Protein AF-A0A843GDV4-F1 (afdb_monomer_lite)

Radius of gyration: 35.21 Å; chains: 1; bounding box: 61×37×111 Å

Secondary structure (DSSP, 8-state):
-----GGGS-HHHHHHHHHHHHHHHHHHHHHHHHHHHHHT-HHHHHHHHHHHHHHHHHHHHHHHHHHHHHHHHHHHHHHHHHHHHHHHHHHHHHHHHT--SHHHHHHHHHHHHHHHHHHHHHHHHHHHHS-GGG--HHHHHHHHHHHHHHHHHHHHHHHHHHHTT-GGG-GGGGGGGS-HHHHHHHHHHHHHHHHHHHHHHHHHHTT-

Structure (mmCIF, N/CA/C/O backbone):
data_AF-A0A843GDV4-F1
#
_entry.id   AF-A0A843GDV4-F1
#
loop_
_atom_site.group_PDB
_atom_site.id
_atom_site.type_symbol
_atom_site.label_atom_id
_atom_site.label_alt_id
_atom_site.label_comp_id
_atom_site.label_asym_id
_atom_site.label_entity_id
_atom_site.label_seq_id
_atom_site.pdbx_PDB_ins_code
_atom_site.Cartn_x
_atom_site.Cartn_y
_atom_site.Cartn_z
_atom_site.occupancy
_atom_site.B_iso_or_equiv
_atom_site.auth_seq_id
_atom_site.auth_comp_id
_atom_site.auth_asym_id
_atom_site.auth_atom_id
_atom_site.pdbx_PDB_model_num
ATOM 1 N N . MET A 1 1 ? 24.353 -2.564 -77.364 1.00 40.34 1 MET A N 1
ATOM 2 C CA . MET A 1 1 ? 24.701 -3.834 -76.693 1.00 40.34 1 MET A CA 1
ATOM 3 C C . MET A 1 1 ? 25.245 -4.764 -77.761 1.00 40.34 1 MET A C 1
ATOM 5 O O . MET A 1 1 ? 24.461 -5.388 -78.466 1.00 40.34 1 MET A O 1
ATOM 9 N N . GLU A 1 2 ? 26.562 -4.776 -77.955 1.00 47.84 2 GLU A N 1
ATOM 10 C CA . GLU A 1 2 ? 27.195 -5.785 -78.809 1.00 47.84 2 GLU A CA 1
ATOM 11 C C . GLU A 1 2 ? 27.045 -7.144 -78.124 1.00 47.84 2 GLU A C 1
ATOM 13 O O . GLU A 1 2 ? 27.482 -7.335 -76.987 1.00 47.84 2 GLU A O 1
ATOM 18 N N . LYS A 1 3 ? 26.349 -8.072 -78.784 1.00 52.78 3 LYS A N 1
ATOM 19 C CA . LYS A 1 3 ? 26.322 -9.470 -78.361 1.00 52.78 3 LYS A CA 1
ATOM 20 C C . LYS A 1 3 ? 27.680 -10.056 -78.721 1.00 52.78 3 LYS A C 1
ATOM 22 O O . LYS A 1 3 ? 28.001 -10.155 -79.900 1.00 52.78 3 LYS A O 1
ATOM 27 N N . PHE A 1 4 ? 28.466 -10.407 -77.710 1.00 53.97 4 PHE A N 1
ATOM 28 C CA . PHE A 1 4 ? 29.709 -11.146 -77.903 1.00 53.97 4 PHE A CA 1
ATOM 29 C C . PHE A 1 4 ? 29.389 -12.476 -78.598 1.00 53.97 4 PHE A C 1
ATOM 31 O O . PHE A 1 4 ? 28.657 -13.303 -78.051 1.00 53.97 4 PHE A O 1
ATOM 38 N N . ASP A 1 5 ? 29.888 -12.649 -79.820 1.00 59.47 5 ASP A N 1
ATOM 39 C CA . ASP A 1 5 ? 29.685 -13.857 -80.612 1.00 59.47 5 ASP A CA 1
ATOM 40 C C . ASP A 1 5 ? 30.799 -14.869 -80.318 1.00 59.47 5 ASP A C 1
ATOM 42 O O . ASP A 1 5 ? 31.919 -14.796 -80.831 1.00 59.47 5 ASP A O 1
ATOM 46 N N . PHE A 1 6 ? 30.478 -15.817 -79.440 1.00 58.72 6 PHE A N 1
ATOM 47 C CA . PHE A 1 6 ? 31.393 -16.851 -78.957 1.00 58.72 6 PHE A CA 1
ATOM 48 C C . PHE A 1 6 ? 31.696 -17.951 -79.991 1.00 58.72 6 PHE A C 1
ATOM 50 O O . PHE A 1 6 ? 32.523 -18.823 -79.720 1.00 58.72 6 PHE A O 1
ATOM 57 N N . SER A 1 7 ? 31.057 -17.924 -81.168 1.00 60.50 7 SER A N 1
ATOM 58 C CA . SER A 1 7 ? 31.255 -18.927 -82.226 1.00 60.50 7 SER A CA 1
ATOM 59 C C . SER A 1 7 ? 32.595 -18.804 -82.967 1.00 60.50 7 SER A C 1
ATOM 61 O O . SER A 1 7 ? 33.008 -19.738 -83.651 1.00 60.50 7 SER A O 1
ATOM 63 N N . SER A 1 8 ? 33.306 -17.686 -82.792 1.00 61.94 8 SER A N 1
ATOM 64 C CA . SER A 1 8 ? 34.583 -17.388 -83.457 1.00 61.94 8 SER A CA 1
ATOM 65 C C . SER A 1 8 ? 35.833 -17.750 -82.641 1.00 61.94 8 SER A C 1
ATOM 67 O O . SER A 1 8 ? 36.956 -17.575 -83.117 1.00 61.94 8 SER A O 1
ATOM 69 N N . ILE A 1 9 ? 35.670 -18.256 -81.413 1.00 60.72 9 ILE A N 1
ATOM 70 C CA . ILE A 1 9 ? 36.799 -18.567 -80.531 1.00 60.72 9 ILE A CA 1
ATOM 71 C C . ILE A 1 9 ? 37.381 -19.934 -80.930 1.00 60.72 9 ILE A C 1
ATOM 73 O O . ILE A 1 9 ? 36.691 -20.948 -80.783 1.00 60.72 9 ILE A O 1
ATOM 77 N N . PRO A 1 10 ? 38.641 -20.005 -81.406 1.00 66.50 10 PRO A N 1
ATOM 78 C CA . PRO A 1 10 ? 39.264 -21.274 -81.765 1.00 66.50 10 PRO A CA 1
ATOM 79 C C . PRO A 1 10 ? 39.321 -22.203 -80.549 1.00 66.50 10 PRO A C 1
ATOM 81 O O . PRO 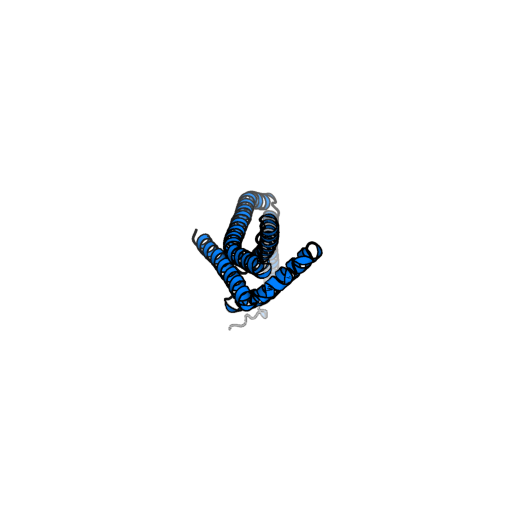A 1 10 ? 39.441 -21.749 -79.412 1.00 66.50 10 PRO A O 1
ATOM 84 N N . THR A 1 11 ? 39.281 -23.517 -80.770 1.00 65.94 11 THR A N 1
ATOM 85 C CA . THR A 1 11 ? 39.223 -24.545 -79.711 1.00 65.94 11 THR A CA 1
ATOM 86 C C . THR A 1 11 ? 40.336 -24.392 -78.663 1.00 65.94 11 THR A C 1
ATOM 88 O O . THR A 1 11 ? 40.120 -24.649 -77.482 1.00 65.94 11 THR A O 1
ATOM 91 N N . ILE A 1 12 ? 41.507 -23.887 -79.075 1.00 66.88 12 ILE A N 1
ATOM 92 C CA . ILE A 1 12 ? 42.642 -23.561 -78.193 1.00 66.88 12 ILE A CA 1
ATOM 93 C C . ILE A 1 12 ? 42.320 -22.427 -77.195 1.00 66.88 12 ILE A C 1
ATOM 95 O O . ILE A 1 12 ? 42.809 -22.433 -76.068 1.00 66.88 12 ILE A O 1
ATOM 99 N N . GLY A 1 13 ? 41.477 -21.465 -77.580 1.00 66.69 13 GLY A N 1
ATOM 100 C CA . GLY A 1 13 ? 41.039 -20.358 -76.729 1.00 66.69 13 GLY A CA 1
ATOM 101 C C . GLY A 1 13 ? 40.137 -20.830 -75.590 1.00 66.69 13 GLY A C 1
ATOM 102 O O . GLY A 1 13 ? 40.320 -20.410 -74.450 1.00 66.69 13 GLY A O 1
ATOM 103 N N . TRP A 1 14 ? 39.234 -21.777 -75.863 1.00 69.06 14 TRP A N 1
ATOM 104 C CA . TRP A 1 14 ? 38.377 -22.387 -74.840 1.00 69.06 14 TRP A CA 1
ATOM 105 C C . TRP A 1 14 ? 39.172 -23.173 -73.793 1.00 69.06 14 TRP A C 1
ATOM 107 O O . TRP A 1 14 ? 38.883 -23.072 -72.601 1.00 69.06 14 TRP A O 1
ATOM 117 N N . ILE A 1 15 ? 40.216 -23.894 -74.215 1.00 72.12 15 ILE A N 1
ATOM 118 C CA . ILE A 1 15 ? 41.113 -24.620 -73.301 1.00 72.12 15 ILE A CA 1
ATOM 119 C C . ILE A 1 15 ? 41.824 -23.639 -72.354 1.00 72.12 15 ILE A C 1
ATOM 121 O O . ILE A 1 15 ? 41.863 -23.870 -71.145 1.00 72.12 15 ILE A O 1
ATOM 125 N N . SER A 1 16 ? 42.311 -22.508 -72.869 1.00 71.56 16 SER A N 1
ATOM 126 C CA . SER A 1 16 ? 42.955 -21.466 -72.056 1.00 71.56 16 SER A CA 1
ATOM 127 C C . SER A 1 16 ? 42.005 -20.831 -71.032 1.00 71.56 16 SER A C 1
ATOM 129 O O . SER A 1 16 ? 42.408 -20.612 -69.890 1.00 71.56 16 SER A O 1
ATOM 131 N N . PHE A 1 17 ? 40.736 -20.591 -71.387 1.00 72.38 17 PHE A N 1
ATOM 132 C CA . PHE A 1 17 ? 39.729 -20.079 -70.444 1.00 72.38 17 PHE A CA 1
ATOM 133 C C . PHE A 1 17 ? 39.421 -21.067 -69.312 1.00 72.38 17 PHE A C 1
ATOM 135 O O . PHE A 1 17 ? 39.286 -20.655 -68.159 1.00 72.38 17 PHE A O 1
ATOM 142 N N . ILE A 1 18 ? 39.358 -22.368 -69.614 1.00 75.06 18 ILE A N 1
ATOM 143 C CA . ILE A 1 18 ? 39.135 -23.413 -68.605 1.00 75.06 18 ILE A CA 1
ATOM 144 C C . ILE A 1 18 ? 40.319 -23.481 -67.631 1.00 75.06 18 ILE A C 1
ATOM 146 O O . ILE A 1 18 ? 40.116 -23.502 -66.417 1.00 75.06 18 ILE A O 1
ATOM 150 N N . ILE A 1 19 ? 41.556 -23.444 -68.138 1.00 76.94 19 ILE A N 1
ATOM 151 C CA . ILE A 1 19 ? 42.767 -23.459 -67.301 1.00 76.94 19 ILE A CA 1
ATOM 152 C C . ILE A 1 19 ? 42.828 -22.215 -66.401 1.00 76.94 19 ILE A C 1
ATOM 154 O O . ILE A 1 19 ? 43.115 -22.331 -65.208 1.00 76.94 19 ILE A O 1
ATOM 158 N N . LEU A 1 20 ? 42.499 -21.035 -66.939 1.00 76.69 20 LEU A N 1
ATOM 159 C CA . LEU A 1 20 ? 42.466 -19.788 -66.172 1.00 76.69 20 LEU A CA 1
ATOM 160 C C . LEU A 1 20 ? 41.390 -19.822 -65.071 1.00 76.69 20 LEU A C 1
ATOM 162 O O . LEU A 1 20 ? 41.641 -19.380 -63.951 1.00 76.69 20 LEU A O 1
ATOM 166 N N . GLY A 1 21 ? 40.221 -20.403 -65.362 1.00 73.75 21 GLY A N 1
ATOM 167 C CA . GLY A 1 21 ? 39.146 -20.597 -64.387 1.00 73.75 21 GLY A CA 1
ATOM 168 C C . GLY A 1 21 ? 39.539 -21.536 -63.243 1.00 73.75 21 GLY A C 1
ATOM 169 O O . GLY A 1 21 ? 39.284 -21.231 -62.076 1.00 73.75 21 GLY A O 1
ATOM 170 N N . ILE A 1 22 ? 40.230 -22.638 -63.552 1.00 77.50 22 ILE A N 1
ATOM 171 C CA . ILE A 1 22 ? 40.737 -23.578 -62.540 1.00 77.50 22 ILE A CA 1
ATOM 172 C C . ILE A 1 22 ? 41.780 -22.892 -61.647 1.00 77.50 22 ILE A C 1
ATOM 174 O O . ILE A 1 22 ? 41.678 -22.971 -60.422 1.00 77.50 22 ILE A O 1
ATOM 178 N N . LEU A 1 23 ? 42.730 -22.153 -62.229 1.00 78.62 23 LEU A N 1
ATOM 179 C CA . LEU A 1 23 ? 43.739 -21.407 -61.467 1.00 78.62 23 LEU A CA 1
ATOM 180 C C . LEU A 1 23 ? 43.108 -20.349 -60.552 1.00 78.62 23 LEU A C 1
ATOM 182 O O . LEU A 1 23 ? 43.483 -20.243 -59.385 1.00 78.62 23 LEU A O 1
ATOM 186 N N . PHE A 1 24 ? 42.106 -19.615 -61.040 1.00 77.56 24 PHE A N 1
ATOM 187 C CA . PHE A 1 24 ? 41.400 -18.614 -60.240 1.00 77.56 24 PHE A CA 1
ATOM 188 C C . PHE A 1 24 ? 40.633 -19.249 -59.070 1.00 77.56 24 PHE A C 1
ATOM 190 O O . PHE A 1 24 ? 40.683 -18.751 -57.943 1.00 77.56 24 PHE A O 1
ATOM 197 N N . SER A 1 25 ? 39.995 -20.403 -59.300 1.00 75.50 25 SER A N 1
ATOM 198 C CA . SER A 1 25 ? 39.312 -21.156 -58.242 1.00 75.50 25 SER A CA 1
ATOM 199 C C . SER A 1 25 ? 40.278 -21.648 -57.156 1.00 75.50 25 SER A C 1
ATOM 201 O O . SER A 1 25 ? 39.970 -21.546 -55.968 1.00 75.50 25 SER A O 1
ATOM 203 N N . ALA A 1 26 ? 41.484 -22.087 -57.534 1.00 77.62 26 ALA A N 1
ATOM 204 C CA . ALA A 1 26 ? 42.503 -22.536 -56.589 1.00 77.62 26 ALA A CA 1
ATOM 205 C C . ALA A 1 26 ? 43.003 -21.393 -55.688 1.00 77.62 26 ALA A C 1
ATOM 207 O O . ALA A 1 26 ? 43.180 -21.590 -54.485 1.00 77.62 26 ALA A O 1
ATOM 208 N N . VAL A 1 27 ? 43.162 -20.181 -56.236 1.00 80.75 27 VAL A N 1
ATOM 209 C CA . VAL A 1 27 ? 43.557 -18.986 -55.467 1.00 80.75 27 VAL A CA 1
ATOM 210 C C . VAL A 1 27 ? 42.475 -18.587 -54.460 1.00 80.75 27 VAL A C 1
ATOM 212 O O . VAL A 1 27 ? 42.790 -18.291 -53.306 1.00 80.75 27 VAL A O 1
ATOM 215 N N . ILE A 1 28 ? 41.199 -18.636 -54.857 1.00 76.75 28 ILE A N 1
ATOM 216 C CA . ILE A 1 28 ? 40.073 -18.341 -53.956 1.00 76.75 28 ILE A CA 1
ATOM 217 C C . ILE A 1 28 ? 40.011 -19.360 -52.815 1.00 76.75 28 ILE A C 1
ATOM 219 O O . ILE A 1 28 ? 39.867 -18.974 -51.654 1.00 76.75 28 ILE A O 1
ATOM 223 N N . ILE A 1 29 ? 40.169 -20.653 -53.114 1.00 78.75 29 ILE A N 1
ATOM 224 C CA . ILE A 1 29 ? 40.176 -21.707 -52.091 1.00 78.75 29 ILE A CA 1
ATOM 225 C C . ILE A 1 29 ? 41.334 -21.491 -51.109 1.00 78.75 29 ILE A C 1
ATOM 227 O O . ILE A 1 29 ? 41.128 -21.581 -49.899 1.00 78.75 29 ILE A O 1
ATOM 231 N N . LEU A 1 30 ? 42.528 -21.136 -51.594 1.00 78.62 30 LEU A N 1
ATOM 232 C CA . LEU A 1 30 ? 43.685 -20.864 -50.738 1.00 78.62 30 LEU A CA 1
ATOM 233 C C . LEU A 1 30 ? 43.449 -19.659 -49.808 1.00 78.62 30 LEU A C 1
ATOM 235 O O . LEU A 1 30 ? 43.773 -19.721 -48.621 1.00 78.62 30 LEU A O 1
ATOM 239 N N . ALA A 1 31 ? 42.834 -18.589 -50.321 1.00 74.00 31 ALA A N 1
ATOM 240 C CA . ALA A 1 31 ? 42.472 -17.412 -49.533 1.00 74.00 31 ALA A CA 1
ATOM 241 C C . ALA A 1 31 ? 41.436 -17.747 -48.446 1.00 74.00 31 ALA A C 1
ATOM 243 O O . ALA A 1 31 ? 41.598 -17.342 -47.294 1.00 74.00 31 ALA A O 1
ATOM 244 N N . ILE A 1 32 ? 40.416 -18.548 -48.778 1.00 74.69 32 ILE A N 1
ATOM 245 C CA . ILE A 1 32 ? 39.411 -19.018 -47.813 1.00 74.69 32 ILE A CA 1
ATOM 246 C C . ILE A 1 32 ? 40.067 -19.887 -46.735 1.00 74.69 32 ILE A C 1
ATOM 248 O O . ILE A 1 32 ? 39.803 -19.689 -45.551 1.00 74.69 32 ILE A O 1
ATOM 252 N N . VAL A 1 33 ? 40.964 -20.805 -47.109 1.00 79.69 33 VAL A N 1
ATOM 253 C CA . VAL A 1 33 ? 41.685 -21.658 -46.151 1.00 79.69 33 VAL A CA 1
ATOM 254 C C . VAL A 1 33 ? 42.541 -20.821 -45.202 1.00 79.69 33 VAL A C 1
ATOM 256 O O . VAL A 1 33 ? 42.494 -21.056 -43.995 1.00 79.69 33 VAL A O 1
ATOM 259 N N . LEU A 1 34 ? 43.267 -19.816 -45.702 1.00 73.50 34 LEU A N 1
ATOM 260 C CA . LEU A 1 34 ? 44.066 -18.910 -44.869 1.00 73.50 34 LEU A CA 1
ATOM 261 C C . LEU A 1 34 ? 43.193 -18.109 -43.892 1.00 73.50 34 LEU A C 1
ATOM 263 O O . LEU A 1 34 ? 43.506 -18.064 -42.702 1.00 73.50 34 LEU A O 1
ATOM 267 N N . ILE A 1 35 ? 42.065 -17.557 -44.350 1.00 69.19 35 ILE A N 1
ATOM 268 C CA . ILE A 1 35 ? 41.102 -16.844 -43.494 1.00 69.19 35 ILE A CA 1
ATOM 269 C C . ILE A 1 35 ? 40.525 -17.786 -42.428 1.00 69.19 35 ILE A C 1
ATOM 271 O O . ILE A 1 35 ? 40.500 -17.448 -41.243 1.00 69.19 35 ILE A O 1
ATOM 275 N N . CYS A 1 36 ? 40.120 -19.000 -42.809 1.00 64.62 36 CYS A N 1
ATOM 276 C CA . CYS A 1 36 ? 39.629 -20.004 -41.870 1.00 64.62 36 CYS A CA 1
ATOM 277 C C . CYS A 1 36 ? 40.698 -20.421 -40.848 1.00 64.62 36 CYS A C 1
ATOM 279 O O . CYS A 1 36 ? 40.355 -20.693 -39.697 1.00 64.62 36 CYS A O 1
ATOM 281 N N . ASN A 1 37 ? 41.978 -20.455 -41.229 1.00 67.31 37 ASN A N 1
ATOM 282 C CA . ASN A 1 37 ? 43.070 -20.801 -40.318 1.00 67.31 37 ASN A CA 1
ATOM 283 C C . ASN A 1 37 ? 43.370 -19.666 -39.324 1.00 67.31 37 ASN A C 1
ATOM 285 O O . ASN A 1 37 ? 43.579 -19.925 -38.140 1.00 67.31 37 ASN A O 1
ATOM 289 N N . VAL A 1 38 ? 43.295 -18.405 -39.767 1.00 62.41 38 VAL A N 1
ATOM 290 C CA . VAL A 1 38 ? 43.406 -17.224 -38.891 1.00 62.41 38 VAL A CA 1
ATOM 291 C C . VAL A 1 38 ? 42.240 -17.165 -37.897 1.00 62.41 38 VAL A C 1
ATOM 293 O O . VAL A 1 38 ? 42.460 -16.946 -36.707 1.00 62.41 38 VAL A O 1
ATOM 296 N N . LEU A 1 39 ? 41.011 -17.455 -38.339 1.00 55.12 39 LEU A N 1
ATOM 297 C CA . LEU A 1 39 ? 39.825 -17.503 -37.469 1.00 55.12 39 LEU A CA 1
ATOM 298 C C . LEU A 1 39 ? 39.830 -18.686 -36.484 1.00 55.12 39 LEU A C 1
ATOM 300 O O . LEU A 1 39 ? 39.192 -18.614 -35.431 1.00 55.12 39 LEU A O 1
ATOM 304 N N . LYS A 1 40 ? 40.555 -19.770 -36.794 1.00 56.34 40 LYS A N 1
ATOM 305 C CA . LYS A 1 40 ? 40.772 -20.910 -35.886 1.00 56.34 40 LYS A CA 1
ATOM 306 C C . LYS A 1 40 ? 41.824 -20.641 -34.809 1.00 56.34 40 LYS A C 1
ATOM 308 O O . LYS A 1 40 ? 41.954 -21.451 -33.888 1.00 56.34 40 LYS A O 1
ATOM 313 N N . ASN A 1 41 ? 42.548 -19.523 -34.876 1.00 53.56 41 ASN A N 1
ATOM 314 C CA . ASN A 1 41 ? 43.568 -19.191 -33.893 1.00 53.56 41 ASN A CA 1
ATOM 315 C C . ASN A 1 41 ? 42.906 -18.757 -32.567 1.00 53.56 41 ASN A C 1
ATOM 317 O O . ASN A 1 41 ? 42.542 -17.596 -32.367 1.00 53.56 41 ASN A O 1
ATOM 321 N N . LYS A 1 42 ? 42.711 -19.725 -31.658 1.00 47.91 42 LYS A N 1
ATOM 322 C CA . LYS A 1 42 ? 42.031 -19.576 -30.353 1.00 47.91 42 LYS A CA 1
ATOM 323 C C . LYS A 1 42 ? 42.565 -18.416 -29.494 1.00 47.91 42 LYS A C 1
ATOM 325 O O . LYS A 1 42 ? 41.807 -17.884 -28.689 1.00 47.91 42 LYS A O 1
ATOM 330 N N . ASN A 1 43 ? 43.807 -17.982 -29.722 1.00 47.94 43 ASN A N 1
ATOM 331 C CA . ASN A 1 43 ? 44.474 -16.902 -28.986 1.00 47.94 43 ASN A CA 1
ATOM 332 C C . ASN A 1 43 ? 43.887 -15.495 -29.201 1.00 47.94 43 ASN A C 1
ATOM 334 O O . ASN A 1 43 ? 44.109 -14.624 -28.365 1.00 47.94 43 ASN A O 1
ATOM 338 N N . ILE A 1 44 ? 43.157 -15.240 -30.296 1.00 50.19 44 ILE A N 1
ATOM 339 C CA . ILE A 1 44 ? 42.549 -13.915 -30.541 1.00 50.19 44 ILE A CA 1
ATOM 340 C C . ILE A 1 44 ? 41.180 -13.816 -29.855 1.00 50.19 44 ILE A C 1
ATOM 342 O O . ILE A 1 44 ? 40.869 -12.801 -29.238 1.00 50.19 44 ILE A O 1
ATOM 346 N N . LYS A 1 45 ? 40.383 -14.894 -29.889 1.00 43.25 45 LYS A N 1
ATOM 347 C CA . LYS A 1 45 ? 39.100 -14.963 -29.171 1.00 43.25 45 LYS A CA 1
ATOM 348 C C . LYS A 1 45 ? 39.284 -14.953 -27.653 1.00 43.25 45 LYS A C 1
ATOM 350 O O . LYS A 1 45 ? 38.511 -14.281 -26.985 1.00 43.25 45 LYS A O 1
ATOM 355 N N . SER A 1 46 ? 40.289 -15.650 -27.114 1.00 42.91 46 SER A N 1
ATOM 356 C CA . SER A 1 46 ? 40.533 -15.670 -25.665 1.00 42.91 46 SER A CA 1
ATOM 357 C C . SER A 1 46 ? 40.965 -14.303 -25.134 1.00 42.91 46 SER A C 1
ATOM 359 O O . SER A 1 46 ? 40.374 -13.829 -24.174 1.00 42.91 46 SER A O 1
ATOM 361 N N . LYS A 1 47 ? 41.885 -13.609 -25.819 1.00 45.47 47 LYS A N 1
ATOM 362 C CA . LYS A 1 47 ? 42.334 -12.264 -25.415 1.00 45.47 47 LYS A CA 1
ATOM 363 C C . LYS A 1 47 ? 41.238 -11.200 -25.505 1.00 45.47 47 LYS A C 1
ATOM 365 O O . LYS A 1 47 ? 41.227 -10.276 -24.702 1.00 45.47 47 LYS A O 1
ATOM 370 N N . PHE A 1 48 ? 40.307 -11.321 -26.454 1.00 36.84 48 PHE A N 1
ATOM 371 C CA . PHE A 1 48 ? 39.164 -10.405 -26.567 1.00 36.84 48 PHE A CA 1
ATOM 372 C C . PHE A 1 48 ? 38.086 -10.674 -25.503 1.00 36.84 48 PHE A C 1
ATOM 374 O O . PHE A 1 48 ? 37.348 -9.765 -25.135 1.00 36.84 48 PHE A O 1
ATOM 381 N N . ILE A 1 49 ? 37.984 -11.911 -25.009 1.00 42.59 49 ILE A N 1
ATOM 382 C CA . ILE A 1 49 ? 37.091 -12.282 -23.904 1.00 42.59 49 ILE A CA 1
ATOM 383 C C . ILE A 1 49 ? 37.715 -11.868 -22.563 1.00 42.59 49 ILE A C 1
ATOM 385 O O . ILE A 1 49 ? 37.036 -11.210 -21.786 1.00 42.59 49 ILE A O 1
ATOM 389 N N . GLU A 1 50 ? 39.010 -12.125 -22.339 1.00 47.06 50 GLU A N 1
ATOM 390 C CA . GLU A 1 50 ? 39.747 -11.720 -21.125 1.00 47.06 50 GLU A CA 1
ATOM 391 C C . GLU A 1 50 ? 39.804 -10.198 -20.923 1.00 47.06 50 GLU A C 1
ATOM 393 O O . GLU A 1 50 ? 39.742 -9.738 -19.788 1.00 47.06 50 GLU A O 1
ATOM 398 N N . LEU A 1 51 ? 39.880 -9.394 -21.995 1.00 41.53 51 LEU A N 1
ATOM 399 C CA . LEU A 1 51 ? 39.837 -7.928 -21.871 1.00 41.53 51 LEU A CA 1
ATOM 400 C C . LEU A 1 51 ? 38.435 -7.384 -21.549 1.00 41.53 51 LEU A C 1
ATOM 402 O O . LEU A 1 51 ? 38.316 -6.321 -20.947 1.00 41.53 51 LEU A O 1
ATOM 406 N N . ASN A 1 52 ? 37.378 -8.077 -21.981 1.00 37.38 52 ASN A N 1
ATOM 407 C CA . ASN A 1 52 ? 35.996 -7.604 -21.859 1.00 37.38 52 ASN A CA 1
ATOM 408 C C . ASN A 1 52 ? 35.259 -8.184 -20.649 1.00 37.38 52 ASN A C 1
ATOM 410 O O . ASN A 1 52 ? 34.238 -7.630 -20.257 1.00 37.38 52 ASN A O 1
ATOM 414 N N . GLU A 1 53 ? 35.735 -9.279 -20.059 1.00 42.38 53 GLU A N 1
ATOM 415 C CA . GLU A 1 53 ? 35.136 -9.870 -18.861 1.00 42.38 53 GLU A CA 1
ATOM 416 C C . GLU A 1 53 ? 35.140 -8.934 -17.639 1.00 42.38 53 GLU A C 1
ATOM 418 O O . GLU A 1 53 ? 34.065 -8.742 -17.072 1.00 42.38 53 GLU A O 1
ATOM 423 N N . PRO A 1 54 ? 36.257 -8.271 -17.262 1.00 45.81 54 PRO A N 1
ATOM 424 C CA . PRO A 1 54 ? 36.257 -7.370 -16.108 1.00 45.81 54 PRO A CA 1
ATOM 425 C C . PRO A 1 54 ? 35.392 -6.127 -16.345 1.00 45.81 54 PRO A C 1
ATOM 427 O O . PRO A 1 54 ? 34.679 -5.704 -15.446 1.00 45.81 54 PRO A O 1
ATOM 430 N N . ILE A 1 55 ? 35.363 -5.599 -17.574 1.00 44.00 55 ILE A N 1
ATOM 431 C CA . ILE A 1 55 ? 34.487 -4.477 -17.954 1.00 44.00 55 ILE A CA 1
ATOM 432 C C . ILE A 1 55 ? 33.013 -4.904 -17.900 1.00 44.00 55 ILE A C 1
ATOM 434 O O . ILE A 1 55 ? 32.154 -4.152 -17.453 1.00 44.00 55 ILE A O 1
ATOM 438 N N . ARG A 1 56 ? 32.694 -6.126 -18.336 1.00 38.25 56 ARG A N 1
ATOM 439 C CA . ARG A 1 56 ? 31.325 -6.651 -18.345 1.00 38.25 56 ARG A CA 1
ATOM 440 C C . ARG A 1 56 ? 30.826 -6.989 -16.943 1.00 38.25 56 ARG A C 1
ATOM 442 O O . ARG A 1 56 ? 29.652 -6.750 -16.675 1.00 38.25 56 ARG A O 1
ATOM 449 N N . GLU A 1 57 ? 31.677 -7.519 -16.069 1.00 46.19 57 GLU A N 1
ATOM 450 C CA . GLU A 1 57 ? 31.335 -7.739 -14.661 1.00 46.19 57 GLU A CA 1
ATOM 451 C C . GLU A 1 57 ? 31.248 -6.410 -13.896 1.00 46.19 57 GLU A C 1
ATOM 453 O O . GLU A 1 57 ? 30.279 -6.230 -13.172 1.00 46.19 57 GLU A O 1
ATOM 458 N N . GLU A 1 58 ? 32.116 -5.422 -14.148 1.00 42.53 58 GLU A N 1
ATOM 459 C CA . GLU A 1 58 ? 31.990 -4.082 -13.547 1.00 42.53 58 GLU A CA 1
ATOM 460 C C . GLU A 1 58 ? 30.711 -3.358 -14.011 1.00 42.53 58 GLU A C 1
ATOM 462 O O . GLU A 1 58 ? 29.992 -2.783 -13.195 1.00 42.53 58 GLU A O 1
ATOM 467 N N . ILE A 1 59 ? 30.367 -3.427 -15.303 1.00 42.12 59 ILE A N 1
ATOM 468 C CA . ILE A 1 59 ? 29.102 -2.887 -15.832 1.00 42.12 59 ILE A CA 1
ATOM 469 C C . ILE A 1 59 ? 27.909 -3.618 -15.216 1.00 42.12 59 ILE A C 1
ATOM 471 O O . ILE A 1 59 ? 26.922 -2.987 -14.861 1.00 42.12 59 ILE A O 1
ATOM 475 N N . LYS A 1 60 ? 27.977 -4.942 -15.068 1.00 41.78 60 LYS A N 1
ATOM 476 C CA . LYS A 1 60 ? 26.908 -5.750 -14.473 1.00 41.78 60 LYS A CA 1
ATOM 477 C C . LYS A 1 60 ? 26.757 -5.473 -12.977 1.00 41.78 60 LYS A C 1
ATOM 479 O O . LYS A 1 60 ? 25.630 -5.359 -12.511 1.00 41.78 60 LYS A O 1
ATOM 484 N N . GLU A 1 61 ? 27.850 -5.296 -12.243 1.00 46.00 61 GLU A N 1
ATOM 485 C CA . GLU A 1 61 ? 27.846 -4.898 -10.834 1.00 46.00 61 GLU A CA 1
ATOM 486 C C . GLU A 1 61 ? 27.318 -3.474 -10.649 1.00 46.00 61 GLU A C 1
ATOM 488 O O . GLU A 1 61 ? 26.453 -3.272 -9.796 1.00 46.00 61 GLU A O 1
ATOM 493 N N . ARG A 1 62 ? 27.730 -2.511 -11.488 1.00 43.31 62 ARG A N 1
ATOM 494 C CA . ARG A 1 62 ? 27.145 -1.159 -11.508 1.00 43.31 62 ARG A CA 1
ATOM 495 C C . ARG A 1 62 ? 25.665 -1.191 -11.849 1.00 43.31 62 ARG A C 1
ATOM 497 O O . ARG A 1 62 ? 24.887 -0.587 -11.132 1.00 43.31 62 ARG A O 1
ATOM 504 N N . TYR A 1 63 ? 25.240 -1.956 -12.851 1.00 44.69 63 TYR A N 1
ATOM 505 C CA . TYR A 1 63 ? 23.829 -2.052 -13.235 1.00 44.69 63 TYR A CA 1
ATOM 506 C C . TYR A 1 63 ? 22.969 -2.712 -12.142 1.00 44.69 63 TYR A C 1
ATOM 508 O O . TYR A 1 63 ? 21.828 -2.314 -11.906 1.00 44.69 63 TYR A O 1
ATOM 516 N N . ILE A 1 64 ? 23.519 -3.702 -11.429 1.00 55.47 64 ILE A N 1
ATOM 517 C CA . ILE A 1 64 ? 22.874 -4.328 -10.266 1.00 55.47 64 ILE A CA 1
ATOM 518 C C . ILE A 1 64 ? 22.817 -3.350 -9.082 1.00 55.47 64 ILE A C 1
ATOM 520 O O . ILE A 1 64 ? 21.790 -3.289 -8.405 1.00 55.47 64 ILE A O 1
ATOM 524 N N . ALA A 1 65 ? 23.876 -2.575 -8.834 1.00 56.31 65 ALA A N 1
ATOM 525 C CA . ALA A 1 65 ? 23.933 -1.581 -7.763 1.00 56.31 65 ALA A CA 1
ATOM 526 C C . ALA A 1 65 ? 23.019 -0.373 -8.041 1.00 56.31 65 ALA A C 1
ATOM 528 O O . ALA A 1 65 ? 22.194 -0.025 -7.202 1.00 56.31 65 ALA A O 1
ATOM 529 N N . GLU A 1 66 ? 23.075 0.201 -9.242 1.00 56.88 66 GLU A N 1
ATOM 530 C CA . GLU A 1 66 ? 22.232 1.312 -9.692 1.00 56.88 66 GLU A CA 1
ATOM 531 C C . GLU A 1 66 ? 20.756 0.909 -9.748 1.00 56.88 66 GLU A C 1
ATOM 533 O O . GLU A 1 66 ? 19.892 1.658 -9.286 1.00 56.88 66 GLU A O 1
ATOM 538 N N . GLY A 1 67 ? 20.456 -0.304 -10.232 1.00 59.81 67 GLY A N 1
ATOM 539 C CA . GLY A 1 67 ? 19.111 -0.878 -10.204 1.00 59.81 67 GLY A CA 1
ATOM 540 C C . GLY A 1 67 ? 18.585 -1.098 -8.782 1.00 59.81 67 GLY A C 1
ATOM 541 O O . GLY A 1 67 ? 17.406 -0.859 -8.512 1.00 59.81 67 GLY A O 1
ATOM 542 N N . LYS A 1 68 ? 19.451 -1.496 -7.844 1.00 68.44 68 LYS A N 1
ATOM 543 C CA . LYS A 1 68 ? 19.102 -1.647 -6.426 1.00 68.44 68 LYS A CA 1
ATOM 544 C C . LYS A 1 68 ? 18.845 -0.295 -5.755 1.00 68.44 68 LYS A C 1
ATOM 546 O O . LYS A 1 68 ? 17.822 -0.153 -5.090 1.00 68.44 68 LYS A O 1
ATOM 551 N N . ASP A 1 69 ? 19.693 0.702 -5.998 1.00 70.12 69 ASP A N 1
ATOM 552 C CA . ASP A 1 69 ? 19.537 2.062 -5.468 1.00 70.12 69 ASP A CA 1
ATOM 553 C C . ASP A 1 69 ? 18.276 2.752 -6.009 1.00 70.12 69 ASP A C 1
ATOM 555 O O . ASP A 1 69 ? 17.582 3.467 -5.286 1.00 70.12 69 ASP A O 1
ATOM 559 N N . LEU A 1 70 ? 17.944 2.520 -7.281 1.00 73.62 70 LEU A N 1
ATOM 560 C CA . LEU A 1 70 ? 16.691 2.953 -7.904 1.00 73.62 70 LEU A CA 1
ATOM 561 C C . LEU A 1 70 ? 15.467 2.389 -7.178 1.00 73.62 70 LEU A C 1
ATOM 563 O O . LEU A 1 70 ? 14.588 3.146 -6.760 1.00 73.62 70 LEU A O 1
ATOM 567 N N . ILE A 1 71 ? 15.431 1.067 -6.995 1.00 77.69 71 ILE A N 1
ATOM 568 C CA . ILE A 1 71 ? 14.325 0.380 -6.319 1.00 77.69 71 ILE A CA 1
ATOM 569 C C . ILE A 1 71 ? 14.226 0.826 -4.859 1.00 77.69 71 ILE A C 1
ATOM 571 O O . ILE A 1 71 ? 13.118 1.008 -4.345 1.00 77.69 71 ILE A O 1
ATOM 575 N N . ASP A 1 72 ? 15.355 1.014 -4.178 1.00 77.00 72 ASP A N 1
ATOM 576 C CA . ASP A 1 72 ? 15.373 1.449 -2.786 1.00 77.00 72 ASP A CA 1
ATOM 577 C C . ASP A 1 72 ? 14.879 2.899 -2.642 1.00 77.00 72 ASP A C 1
ATOM 579 O O . ASP A 1 72 ? 14.067 3.163 -1.753 1.00 77.00 72 ASP A O 1
ATOM 583 N N . ASN A 1 73 ? 15.222 3.803 -3.566 1.00 77.88 73 ASN A N 1
ATOM 584 C CA . ASN A 1 73 ? 14.688 5.172 -3.595 1.00 77.88 73 ASN A CA 1
ATOM 585 C C . ASN A 1 73 ? 13.174 5.210 -3.864 1.00 77.88 73 ASN A C 1
ATOM 587 O O . ASN A 1 73 ? 12.431 5.871 -3.133 1.00 77.88 73 ASN A O 1
ATOM 591 N N . GLN A 1 74 ? 12.689 4.460 -4.861 1.00 83.12 74 GLN A N 1
ATOM 592 C CA . GLN A 1 74 ? 11.249 4.323 -5.126 1.00 83.12 74 GLN A CA 1
ATOM 593 C C . GLN A 1 74 ? 10.510 3.763 -3.900 1.00 83.12 74 GLN A C 1
ATOM 595 O O . GLN A 1 74 ? 9.450 4.260 -3.512 1.00 83.12 74 GLN A O 1
ATOM 600 N N . SER A 1 75 ? 11.094 2.751 -3.251 1.00 81.56 75 SER A N 1
ATOM 601 C CA . SER A 1 75 ? 10.527 2.114 -2.059 1.00 81.56 75 SER A CA 1
ATOM 602 C C . SER A 1 75 ? 10.509 3.051 -0.847 1.00 81.56 75 SER A C 1
ATOM 604 O O . SER A 1 75 ? 9.561 3.016 -0.067 1.00 81.56 75 SER A O 1
ATOM 606 N N . GLN A 1 76 ? 11.520 3.906 -0.668 1.00 80.75 76 GLN A N 1
ATOM 607 C CA . GLN A 1 76 ? 11.539 4.894 0.417 1.00 80.75 76 GLN A CA 1
ATOM 608 C C . GLN A 1 76 ? 10.426 5.934 0.262 1.00 80.75 76 GLN A C 1
ATOM 610 O O . GLN A 1 76 ? 9.722 6.222 1.233 1.00 80.75 76 GLN A O 1
ATOM 615 N N . VAL A 1 77 ? 10.219 6.454 -0.951 1.00 81.38 77 VAL A N 1
ATOM 616 C CA . VAL A 1 77 ? 9.135 7.408 -1.227 1.00 81.38 77 VAL A CA 1
ATOM 617 C C . VAL A 1 77 ? 7.771 6.751 -1.035 1.00 81.38 77 VAL A C 1
ATOM 619 O O . VAL A 1 77 ? 6.923 7.294 -0.325 1.00 81.38 77 VAL A O 1
ATOM 622 N N . ALA A 1 78 ? 7.587 5.532 -1.548 1.00 84.56 78 ALA A N 1
ATOM 623 C CA . ALA A 1 78 ? 6.374 4.756 -1.305 1.00 84.56 78 ALA A CA 1
ATOM 624 C C . ALA A 1 78 ? 6.110 4.554 0.198 1.00 84.56 78 ALA A C 1
ATOM 626 O O . ALA A 1 78 ? 4.991 4.765 0.665 1.00 84.56 78 ALA A O 1
ATOM 627 N N . LYS A 1 79 ? 7.143 4.227 0.986 1.00 82.88 79 LYS A N 1
ATOM 628 C CA . LYS A 1 79 ? 7.038 4.065 2.443 1.00 82.88 79 LYS A CA 1
ATOM 629 C C . LYS A 1 79 ? 6.609 5.354 3.151 1.00 82.88 79 LYS A C 1
ATOM 631 O O . LYS A 1 79 ? 5.815 5.295 4.091 1.00 82.88 79 LYS A O 1
ATOM 636 N N . LEU A 1 80 ? 7.105 6.513 2.713 1.00 85.81 80 LEU A N 1
ATOM 637 C CA . LEU A 1 80 ? 6.688 7.813 3.250 1.00 85.81 80 LEU A CA 1
ATOM 638 C C . LEU A 1 80 ? 5.211 8.096 2.959 1.00 85.81 80 LEU A C 1
ATOM 640 O O . LEU A 1 80 ? 4.487 8.511 3.861 1.00 85.81 80 LEU A O 1
ATOM 644 N N . MET A 1 81 ? 4.742 7.813 1.745 1.00 85.31 81 MET A N 1
ATOM 645 C CA . MET A 1 81 ? 3.334 8.000 1.371 1.00 85.31 81 MET A CA 1
ATOM 646 C C . MET A 1 81 ? 2.417 7.021 2.121 1.00 85.31 81 MET A C 1
ATOM 648 O O . MET A 1 81 ? 1.387 7.417 2.669 1.00 85.31 81 MET A O 1
ATOM 652 N N . LEU A 1 82 ? 2.838 5.760 2.263 1.00 88.38 82 LEU A N 1
ATOM 653 C CA . LEU A 1 82 ? 2.135 4.755 3.066 1.00 88.38 82 LEU A CA 1
ATOM 654 C C . LEU A 1 82 ? 2.054 5.115 4.554 1.00 88.38 82 LEU A C 1
ATOM 656 O O . LEU A 1 82 ? 1.106 4.706 5.226 1.00 88.38 82 LEU A O 1
ATOM 660 N N . LYS A 1 83 ? 2.992 5.912 5.086 1.00 83.62 83 LYS A N 1
ATOM 661 C CA . LYS A 1 83 ? 2.911 6.409 6.468 1.00 83.62 83 LYS A CA 1
ATOM 662 C C . LYS A 1 83 ? 1.612 7.182 6.705 1.00 83.62 83 LYS A C 1
ATOM 664 O O . LYS A 1 83 ? 1.034 7.031 7.779 1.00 83.62 83 LYS A O 1
ATOM 669 N N . GLY A 1 84 ? 1.151 7.961 5.723 1.00 85.50 84 GLY A N 1
ATOM 670 C CA . GLY A 1 84 ? -0.124 8.681 5.790 1.00 85.50 84 GLY A CA 1
ATOM 671 C C . GLY A 1 84 ? -1.317 7.728 5.878 1.00 85.50 84 GLY A C 1
ATOM 672 O O . GLY A 1 84 ? -2.137 7.854 6.784 1.00 85.50 84 GLY A O 1
ATOM 673 N N . ALA A 1 85 ? -1.359 6.705 5.019 1.00 86.44 85 ALA A N 1
ATOM 674 C CA . ALA A 1 85 ? -2.398 5.672 5.069 1.00 86.44 85 ALA A CA 1
ATOM 675 C C . ALA A 1 85 ? -2.413 4.913 6.399 1.00 86.44 85 ALA A C 1
ATOM 677 O O . ALA A 1 85 ? -3.474 4.674 6.967 1.00 86.44 85 ALA A O 1
ATOM 678 N N . ARG A 1 86 ? -1.234 4.571 6.928 1.00 90.12 86 ARG A N 1
ATOM 679 C CA . ARG A 1 86 ? -1.091 3.922 8.236 1.00 90.12 86 ARG A CA 1
ATOM 680 C C . ARG A 1 86 ? -1.665 4.784 9.358 1.00 90.12 86 ARG A C 1
ATOM 682 O O . ARG A 1 86 ? -2.405 4.265 10.187 1.00 90.12 86 ARG A O 1
ATOM 689 N N . ILE A 1 87 ? -1.320 6.075 9.386 1.00 90.06 87 ILE A N 1
ATOM 690 C CA . ILE A 1 87 ? -1.847 7.023 10.378 1.00 90.06 87 ILE A CA 1
ATOM 691 C C . ILE A 1 87 ? -3.368 7.101 10.259 1.00 90.06 87 ILE A C 1
ATOM 693 O O . ILE A 1 87 ? -4.049 6.992 11.269 1.00 90.06 87 ILE A O 1
ATOM 697 N N . ARG A 1 88 ? -3.905 7.179 9.038 1.00 89.94 88 ARG A N 1
ATOM 698 C CA . ARG A 1 88 ? -5.353 7.197 8.819 1.00 89.94 88 ARG A CA 1
ATOM 699 C C . ARG A 1 88 ? -6.040 5.930 9.333 1.00 89.94 88 ARG A C 1
ATOM 701 O O . ARG A 1 88 ? -7.017 6.037 10.063 1.00 89.94 88 ARG A O 1
ATOM 708 N N . LEU A 1 89 ? -5.520 4.743 9.006 1.00 88.88 89 LEU A N 1
ATOM 709 C CA . LEU A 1 89 ? -6.036 3.474 9.539 1.00 88.88 89 LEU A CA 1
ATOM 710 C C . LEU A 1 89 ? -6.026 3.452 11.073 1.00 88.88 89 LEU A C 1
ATOM 712 O O . LEU A 1 89 ? -6.970 2.968 11.694 1.00 88.88 89 LEU A O 1
ATOM 716 N N . PHE A 1 90 ? -4.954 3.965 11.673 1.00 91.12 90 PHE A N 1
ATOM 717 C CA . PHE A 1 90 ? -4.816 4.045 13.120 1.00 91.12 90 PHE A CA 1
ATOM 718 C C . PHE A 1 90 ? -5.843 5.007 13.730 1.00 91.12 90 PHE A C 1
ATOM 720 O O . PHE A 1 90 ? -6.548 4.632 14.659 1.00 91.12 90 PHE A O 1
ATOM 727 N N . GLU A 1 91 ? -5.980 6.216 13.188 1.00 93.94 91 GLU A N 1
ATOM 728 C CA . GLU A 1 91 ? -6.941 7.214 13.664 1.00 93.94 91 GLU A CA 1
ATOM 729 C C . GLU A 1 91 ? -8.388 6.725 13.564 1.00 93.94 91 GLU A C 1
ATOM 731 O O . GLU A 1 91 ? -9.164 6.913 14.501 1.00 93.94 91 GLU A O 1
ATOM 736 N N . GLU A 1 92 ? -8.755 6.075 12.459 1.00 92.38 92 GLU A N 1
ATOM 737 C CA . GLU A 1 92 ? -10.101 5.523 12.292 1.00 92.38 92 GLU A CA 1
ATOM 738 C C . GLU A 1 92 ? -10.364 4.361 13.259 1.00 92.38 92 GLU A C 1
ATOM 740 O O . GLU A 1 92 ? -11.438 4.302 13.857 1.00 92.38 92 GLU A O 1
ATOM 745 N N . GLY A 1 93 ? -9.376 3.497 13.516 1.00 89.25 93 GLY A N 1
ATOM 746 C CA . GLY A 1 93 ? -9.484 2.468 14.555 1.00 89.25 93 GLY A CA 1
ATOM 747 C C . GLY A 1 93 ? -9.609 3.049 15.968 1.00 89.25 93 GLY A C 1
ATOM 748 O O . GLY A 1 93 ? -10.464 2.615 16.738 1.00 89.25 93 GLY A O 1
ATOM 749 N N . MET A 1 94 ? -8.819 4.077 16.299 1.00 91.31 94 MET A N 1
ATOM 750 C CA . MET A 1 94 ? -8.889 4.768 17.593 1.00 91.31 94 MET A CA 1
ATOM 751 C C . MET A 1 94 ? -10.284 5.350 17.844 1.00 91.31 94 MET A C 1
ATOM 753 O O . MET A 1 94 ? -10.826 5.192 18.940 1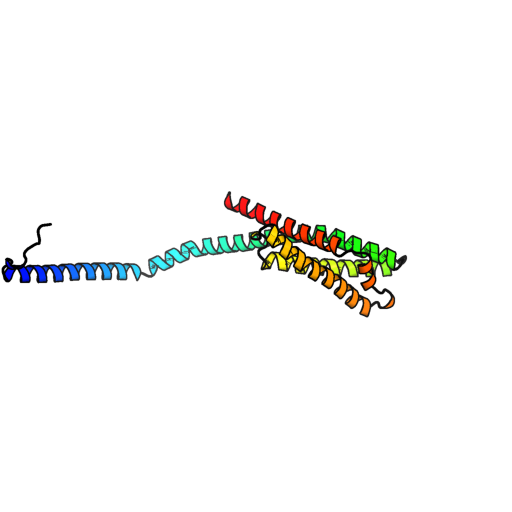.00 91.31 94 MET A O 1
ATOM 757 N N . LYS A 1 95 ? -10.874 6.001 16.830 1.00 92.31 95 LYS A N 1
ATOM 758 C CA . LYS A 1 95 ? -12.228 6.571 16.902 1.00 92.31 95 LYS A CA 1
ATOM 759 C C . LYS A 1 95 ? -13.290 5.486 17.030 1.00 92.31 95 LYS A C 1
ATOM 761 O O . LYS A 1 95 ? -14.137 5.570 17.914 1.00 92.31 95 LYS A O 1
ATOM 766 N N . LEU A 1 96 ? -13.242 4.480 16.158 1.00 89.44 96 LEU A N 1
ATOM 767 C CA . LEU A 1 96 ? -14.270 3.447 16.058 1.00 89.44 96 LEU A CA 1
ATOM 768 C C . LEU A 1 96 ? -14.388 2.619 17.343 1.00 89.44 96 LEU A C 1
ATOM 770 O O . LEU A 1 96 ? -15.498 2.295 17.759 1.00 89.44 96 LEU A O 1
ATOM 774 N N . PHE A 1 97 ? -13.260 2.305 17.982 1.00 83.50 97 PHE A N 1
ATOM 775 C CA . PHE A 1 97 ? -13.236 1.478 19.193 1.00 83.50 97 PHE A CA 1
ATOM 776 C C . PHE A 1 97 ? -13.129 2.289 20.482 1.00 83.50 97 PHE A C 1
ATOM 778 O O . PHE A 1 97 ? -13.107 1.703 21.560 1.00 83.50 97 PHE A O 1
ATOM 785 N N . ASN A 1 98 ? -13.085 3.625 20.389 1.00 87.75 98 ASN A N 1
ATOM 786 C CA . ASN A 1 98 ? -12.975 4.525 21.538 1.00 87.75 98 ASN A CA 1
ATOM 787 C C . ASN A 1 98 ? -11.835 4.110 22.491 1.00 87.75 98 ASN A C 1
ATOM 789 O O . ASN A 1 98 ? -12.019 4.010 23.706 1.00 87.75 98 ASN A O 1
ATOM 793 N N . ILE A 1 99 ? -10.662 3.820 21.919 1.00 81.81 99 ILE A N 1
ATOM 794 C CA . ILE A 1 99 ? -9.506 3.306 22.658 1.00 81.81 99 ILE A CA 1
ATOM 795 C C . ILE A 1 99 ? -8.984 4.388 23.603 1.00 81.81 99 ILE A C 1
ATOM 797 O O . ILE A 1 99 ? -8.585 5.471 23.172 1.00 81.81 99 ILE A O 1
ATOM 801 N N . LYS A 1 100 ? -8.960 4.070 24.897 1.00 83.44 100 LYS A N 1
ATOM 802 C CA . LYS A 1 100 ? -8.410 4.932 25.958 1.00 83.44 100 LYS A CA 1
ATOM 803 C C . LYS A 1 100 ? -7.229 4.298 26.685 1.00 83.44 100 LYS A C 1
ATOM 805 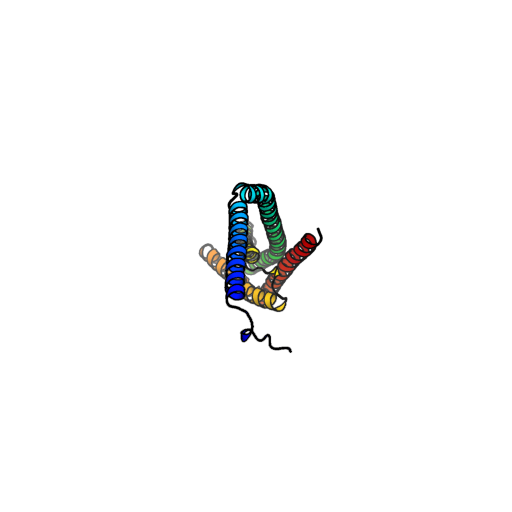O O . LYS A 1 100 ? -6.467 5.012 27.328 1.00 83.44 100 LYS A O 1
ATOM 810 N N . ASP A 1 101 ? -7.094 2.980 26.579 1.00 86.31 101 ASP A N 1
ATOM 811 C CA . ASP A 1 101 ? -6.035 2.205 27.210 1.00 86.31 101 ASP A CA 1
ATOM 812 C C . ASP A 1 101 ? -4.769 2.155 26.332 1.00 86.31 101 ASP A C 1
ATOM 814 O O . ASP A 1 101 ? -4.836 2.070 25.101 1.00 86.31 101 ASP A O 1
ATOM 818 N N . GLU A 1 102 ? -3.597 2.216 26.967 1.00 79.88 102 GLU A N 1
ATOM 819 C CA . GLU A 1 102 ? -2.298 2.231 26.284 1.00 79.88 102 GLU A CA 1
ATOM 820 C C . GLU A 1 102 ? -1.956 0.887 25.619 1.00 79.88 102 GLU A C 1
ATOM 822 O O . GLU A 1 102 ? -1.330 0.851 24.552 1.00 79.88 102 GLU A O 1
ATOM 827 N N . LYS A 1 103 ? -2.401 -0.232 26.199 1.00 78.50 103 LYS A N 1
ATOM 828 C CA . LYS A 1 103 ? -2.185 -1.571 25.646 1.00 78.50 103 LYS A CA 1
ATOM 829 C C . LYS A 1 103 ? -2.950 -1.739 24.339 1.00 78.50 103 LYS A C 1
ATOM 831 O O . LYS A 1 103 ? -2.371 -2.171 23.343 1.00 78.50 103 LYS A O 1
ATOM 836 N N . ASP A 1 104 ? -4.220 -1.354 24.324 1.00 77.00 104 ASP A N 1
ATOM 837 C CA . ASP A 1 104 ? -5.080 -1.468 23.143 1.00 77.00 104 ASP A CA 1
ATOM 838 C C . ASP A 1 104 ? -4.613 -0.528 22.028 1.00 77.00 104 ASP A C 1
ATOM 840 O O . ASP A 1 104 ? -4.569 -0.905 20.852 1.00 77.00 104 ASP A O 1
ATOM 844 N N . ARG A 1 105 ? -4.134 0.663 22.407 1.00 83.00 105 ARG A N 1
ATOM 845 C CA . ARG A 1 105 ? -3.451 1.575 21.489 1.00 83.00 105 ARG A CA 1
ATOM 846 C C . ARG A 1 105 ? -2.228 0.910 20.856 1.00 83.00 105 ARG A C 1
ATOM 848 O O . ARG A 1 105 ? -2.093 0.927 19.634 1.00 83.00 105 ARG A O 1
ATOM 855 N N . THR A 1 106 ? -1.361 0.300 21.664 1.00 77.81 106 THR A N 1
ATOM 856 C CA . THR A 1 106 ? -0.145 -0.379 21.185 1.00 77.81 106 THR A CA 1
ATOM 857 C C . THR A 1 106 ? -0.484 -1.521 20.225 1.00 77.81 106 THR A C 1
ATOM 859 O O . THR A 1 106 ? 0.162 -1.678 19.188 1.00 77.81 106 THR A O 1
ATOM 862 N N . ILE A 1 107 ? -1.533 -2.294 20.519 1.00 79.06 107 ILE A N 1
ATOM 863 C CA . ILE A 1 107 ? -2.019 -3.364 19.638 1.00 79.06 107 ILE A CA 1
ATOM 864 C C . ILE A 1 107 ? -2.444 -2.794 18.278 1.00 79.06 107 ILE A C 1
ATOM 866 O O . ILE A 1 107 ? -2.027 -3.313 17.237 1.00 79.06 107 ILE A O 1
ATOM 870 N N . LEU A 1 108 ? -3.221 -1.707 18.262 1.00 82.38 108 LEU A N 1
ATOM 871 C CA . LEU A 1 108 ? -3.656 -1.067 17.020 1.00 82.38 108 LEU A CA 1
ATOM 872 C C . LEU A 1 108 ? -2.477 -0.468 16.232 1.00 82.38 108 LEU A C 1
ATOM 874 O O . LEU A 1 108 ? -2.408 -0.617 15.007 1.00 82.38 108 LEU A O 1
ATOM 878 N N . GLU A 1 109 ? -1.506 0.148 16.910 1.00 80.69 109 GLU A N 1
ATOM 879 C CA . GLU A 1 109 ? -0.264 0.613 16.281 1.00 80.69 109 GLU A CA 1
ATOM 880 C C . GLU A 1 109 ? 0.470 -0.559 15.607 1.00 80.69 109 GLU A C 1
ATOM 882 O O . GLU A 1 109 ? 0.813 -0.478 14.426 1.00 80.69 109 GLU A O 1
ATOM 887 N N . MET A 1 110 ? 0.637 -1.690 16.299 1.00 76.81 110 MET A N 1
ATOM 888 C CA . MET A 1 110 ? 1.281 -2.881 15.733 1.00 76.81 110 MET A CA 1
ATOM 889 C C . MET A 1 110 ? 0.540 -3.438 14.510 1.00 76.81 110 MET A C 1
ATOM 891 O O . MET A 1 110 ? 1.182 -3.828 13.531 1.00 76.81 110 MET A O 1
ATOM 895 N N . ILE A 1 111 ? -0.794 -3.480 14.541 1.00 79.94 111 ILE A N 1
ATOM 896 C CA . ILE A 1 111 ? -1.617 -3.951 13.416 1.00 79.94 111 ILE A CA 1
ATOM 897 C C . ILE A 1 111 ? -1.405 -3.058 12.194 1.00 79.94 111 ILE A C 1
ATOM 899 O O . ILE A 1 111 ? -1.082 -3.550 11.109 1.00 79.94 111 ILE A O 1
ATOM 903 N N . THR A 1 112 ? -1.536 -1.744 12.368 1.00 81.25 112 THR A N 1
ATOM 904 C CA . THR A 1 112 ? -1.408 -0.783 11.265 1.00 81.25 112 THR A CA 1
ATOM 905 C C . THR A 1 112 ? 0.010 -0.748 10.695 1.00 81.25 112 THR A C 1
ATOM 907 O O . THR A 1 112 ? 0.172 -0.690 9.474 1.00 81.25 112 THR A O 1
ATOM 910 N N . TYR A 1 113 ? 1.044 -0.891 11.534 1.00 81.88 113 TYR A N 1
ATOM 911 C CA . TYR A 1 113 ? 2.422 -1.089 11.075 1.00 81.88 113 TYR A CA 1
ATOM 912 C C . TYR A 1 113 ? 2.570 -2.346 10.215 1.00 81.88 113 TYR A C 1
ATOM 914 O O . TYR A 1 113 ? 3.080 -2.257 9.101 1.00 81.88 113 TYR A O 1
ATOM 922 N N . ARG A 1 114 ? 2.069 -3.501 10.672 1.00 78.31 114 ARG A N 1
ATOM 923 C CA . ARG A 1 114 ? 2.168 -4.761 9.914 1.00 78.31 114 ARG A CA 1
ATOM 924 C C . ARG A 1 114 ? 1.460 -4.695 8.562 1.00 78.31 114 ARG A C 1
ATOM 926 O O . ARG A 1 114 ? 1.950 -5.267 7.588 1.00 78.31 114 ARG A O 1
ATOM 933 N N . ILE A 1 115 ? 0.320 -4.009 8.492 1.00 81.44 115 ILE A N 1
ATOM 934 C CA . ILE A 1 115 ? -0.391 -3.764 7.230 1.00 81.44 115 ILE A CA 1
ATOM 935 C C . ILE A 1 115 ? 0.458 -2.879 6.310 1.00 81.44 115 ILE A C 1
ATOM 937 O O . ILE A 1 115 ? 0.673 -3.234 5.151 1.00 81.44 115 ILE A O 1
ATOM 941 N N . SER A 1 116 ? 0.988 -1.769 6.830 1.00 85.12 116 SER A N 1
ATOM 942 C CA . SER A 1 116 ? 1.846 -0.849 6.075 1.00 85.12 116 SER A CA 1
ATOM 943 C C . SER A 1 116 ? 3.104 -1.534 5.537 1.00 85.12 116 SER A C 1
ATOM 945 O O . SER A 1 116 ? 3.463 -1.330 4.379 1.00 85.12 116 SER A O 1
ATOM 947 N N . ASP A 1 117 ? 3.763 -2.369 6.341 1.00 82.38 117 ASP A N 1
ATOM 948 C CA . ASP A 1 117 ? 4.954 -3.112 5.922 1.00 82.38 117 ASP A CA 1
ATOM 949 C C . ASP A 1 117 ? 4.624 -4.117 4.819 1.00 82.38 117 ASP A C 1
ATOM 951 O O . ASP A 1 117 ? 5.379 -4.259 3.853 1.00 82.38 117 ASP A O 1
ATOM 955 N N . ARG A 1 118 ? 3.463 -4.780 4.914 1.00 84.56 118 ARG A N 1
ATOM 956 C CA . ARG A 1 118 ? 3.008 -5.684 3.858 1.00 84.56 118 ARG A CA 1
ATOM 957 C C . ARG A 1 118 ? 2.729 -4.935 2.556 1.00 84.56 118 ARG A C 1
ATOM 959 O O . ARG A 1 118 ? 3.153 -5.410 1.508 1.00 84.56 118 ARG A O 1
ATOM 966 N N . LEU A 1 119 ? 2.060 -3.784 2.610 1.00 86.12 119 LEU A N 1
ATOM 967 C CA . LEU A 1 119 ? 1.826 -2.946 1.429 1.00 86.12 119 LEU A CA 1
ATOM 968 C C . LEU A 1 119 ? 3.143 -2.492 0.792 1.00 86.12 119 LEU A C 1
ATOM 970 O O . LEU A 1 119 ? 3.309 -2.593 -0.421 1.00 86.12 119 LEU A O 1
ATOM 974 N N . ASN A 1 120 ? 4.104 -2.060 1.610 1.00 84.19 120 ASN A N 1
ATOM 975 C CA . ASN A 1 120 ? 5.418 -1.639 1.133 1.00 84.19 120 ASN A CA 1
ATOM 976 C C . ASN A 1 120 ? 6.177 -2.786 0.444 1.00 84.19 120 ASN A C 1
ATOM 978 O O . ASN A 1 120 ? 6.819 -2.578 -0.583 1.00 84.19 120 ASN A O 1
ATOM 982 N N . TYR A 1 121 ? 6.078 -4.006 0.980 1.00 84.00 121 TYR A N 1
ATOM 983 C CA . TYR A 1 121 ? 6.648 -5.199 0.353 1.00 84.00 121 TYR A CA 1
ATOM 984 C C . TYR A 1 121 ? 6.044 -5.473 -1.034 1.00 84.00 121 TYR A C 1
ATOM 986 O O . TYR A 1 121 ? 6.782 -5.727 -1.987 1.00 84.00 121 TYR A O 1
ATOM 994 N N . GLU A 1 122 ? 4.718 -5.388 -1.172 1.00 84.88 122 GLU A N 1
ATOM 995 C CA . GLU A 1 122 ? 4.061 -5.591 -2.469 1.00 84.88 122 GLU A CA 1
ATOM 996 C C . GLU A 1 122 ? 4.412 -4.495 -3.483 1.00 84.88 122 GLU A C 1
ATOM 998 O O . GLU A 1 122 ? 4.637 -4.791 -4.655 1.00 84.88 122 GLU A O 1
ATOM 1003 N N . LEU A 1 123 ? 4.510 -3.239 -3.042 1.00 87.19 123 LEU A N 1
ATOM 1004 C CA . LEU A 1 123 ? 4.928 -2.125 -3.897 1.00 87.19 123 LEU A CA 1
ATOM 1005 C C . LEU A 1 123 ? 6.368 -2.293 -4.387 1.00 87.19 123 LEU A C 1
ATOM 1007 O O . LEU A 1 123 ? 6.633 -2.130 -5.576 1.00 87.19 123 LEU A O 1
ATOM 1011 N N . LYS A 1 124 ? 7.289 -2.702 -3.506 1.00 83.81 124 LYS A N 1
ATOM 1012 C CA . LYS A 1 124 ? 8.677 -2.995 -3.892 1.00 83.81 124 LYS A CA 1
ATOM 1013 C C . LYS A 1 124 ? 8.748 -4.108 -4.942 1.00 83.81 124 LYS A C 1
ATOM 1015 O O . LYS A 1 124 ? 9.486 -3.986 -5.923 1.00 83.81 124 LYS A O 1
ATOM 1020 N N . ASN A 1 125 ? 7.953 -5.169 -4.784 1.00 81.56 125 ASN A N 1
ATOM 1021 C CA . ASN A 1 125 ? 7.850 -6.228 -5.793 1.00 81.56 125 ASN A CA 1
ATOM 1022 C C . ASN A 1 125 ? 7.325 -5.694 -7.129 1.00 81.56 125 ASN A C 1
ATOM 1024 O O . ASN A 1 125 ? 7.827 -6.074 -8.188 1.00 81.56 125 ASN A O 1
ATOM 1028 N N . ASP A 1 126 ? 6.337 -4.806 -7.087 1.00 84.25 126 ASP A N 1
ATOM 1029 C CA . ASP A 1 126 ? 5.748 -4.235 -8.287 1.00 84.25 126 ASP A CA 1
ATOM 1030 C C . ASP A 1 126 ? 6.712 -3.333 -9.051 1.00 84.25 126 ASP A C 1
ATOM 1032 O O . ASP A 1 126 ? 6.808 -3.462 -10.274 1.00 84.25 126 ASP A O 1
ATOM 1036 N N . PHE A 1 127 ? 7.455 -2.483 -8.340 1.00 83.88 127 PHE A N 1
ATOM 1037 C CA . PHE A 1 127 ? 8.510 -1.650 -8.916 1.00 83.88 127 PHE A CA 1
ATOM 1038 C C . PHE A 1 127 ? 9.607 -2.493 -9.566 1.00 83.88 127 PHE A C 1
ATOM 1040 O O . PHE A 1 127 ? 10.065 -2.167 -10.657 1.00 83.88 127 PHE A O 1
ATOM 1047 N N . THR A 1 128 ? 9.947 -3.628 -8.951 1.00 76.19 128 THR A N 1
ATOM 1048 C CA . THR A 1 128 ? 10.971 -4.546 -9.466 1.00 76.19 128 THR A CA 1
ATOM 1049 C C . THR A 1 128 ? 10.514 -5.289 -10.728 1.00 76.19 128 THR A C 1
ATOM 1051 O O . THR A 1 128 ? 11.307 -5.498 -11.640 1.00 76.19 128 THR A O 1
ATOM 1054 N N . ARG A 1 129 ? 9.249 -5.730 -10.796 1.00 70.88 129 ARG A N 1
ATOM 1055 C CA . ARG A 1 129 ? 8.790 -6.694 -11.819 1.00 70.88 129 ARG A CA 1
ATOM 1056 C C . ARG A 1 129 ? 8.070 -6.086 -13.017 1.00 70.88 129 ARG A C 1
ATOM 1058 O O . ARG A 1 129 ? 8.035 -6.710 -14.069 1.00 70.88 129 ARG A O 1
ATOM 1065 N N . ASN A 1 130 ? 7.449 -4.916 -12.870 1.00 66.12 130 ASN A N 1
ATOM 1066 C CA . ASN A 1 130 ? 6.474 -4.438 -13.858 1.00 66.12 130 ASN A CA 1
ATOM 1067 C C . ASN A 1 130 ? 6.985 -3.306 -14.751 1.00 66.12 130 ASN A C 1
ATOM 1069 O O . ASN A 1 130 ? 6.182 -2.743 -15.494 1.00 66.12 130 ASN A O 1
ATOM 1073 N N . HIS A 1 131 ? 8.279 -2.966 -14.698 1.00 69.19 131 HIS A N 1
ATOM 1074 C CA . HIS A 1 131 ? 8.902 -1.929 -15.534 1.00 69.19 131 HIS A CA 1
ATOM 1075 C C . HIS A 1 131 ? 8.029 -0.672 -15.652 1.00 69.19 131 HIS A C 1
ATOM 1077 O O . HIS A 1 131 ? 7.675 -0.241 -16.750 1.00 69.19 131 HIS A O 1
ATOM 1083 N N . ILE A 1 132 ? 7.613 -0.115 -14.508 1.00 78.50 132 ILE A N 1
ATOM 1084 C CA . ILE A 1 132 ? 6.688 1.030 -14.475 1.00 78.50 132 ILE A CA 1
ATOM 1085 C C . ILE A 1 132 ? 7.225 2.243 -15.250 1.00 78.50 132 ILE A C 1
ATOM 1087 O O . ILE A 1 132 ? 6.445 3.030 -15.770 1.00 78.50 132 ILE A O 1
ATOM 1091 N N . VAL A 1 133 ? 8.550 2.322 -15.389 1.00 75.12 133 VAL A N 1
ATOM 1092 C CA . VAL A 1 133 ? 9.316 3.302 -16.172 1.00 75.12 133 VAL A CA 1
ATOM 1093 C C . VAL A 1 133 ? 8.877 3.377 -17.630 1.00 75.12 133 VAL A C 1
ATOM 1095 O O . VAL A 1 133 ? 8.777 4.465 -18.184 1.00 75.12 133 VAL A O 1
ATOM 1098 N N . ASN A 1 134 ? 8.562 2.233 -18.235 1.00 79.50 134 ASN A N 1
ATOM 1099 C CA . ASN A 1 134 ? 8.275 2.150 -19.666 1.00 79.50 134 ASN A CA 1
ATOM 1100 C C . ASN A 1 134 ? 6.789 2.368 -19.983 1.00 79.50 134 ASN A C 1
ATOM 1102 O O . ASN A 1 134 ? 6.393 2.268 -21.140 1.00 79.50 134 ASN A O 1
ATOM 1106 N N . LYS A 1 135 ? 5.953 2.618 -18.966 1.00 83.38 135 LYS A N 1
ATOM 1107 C CA . LYS A 1 135 ? 4.511 2.819 -19.135 1.00 83.38 135 LYS A CA 1
ATOM 1108 C C . LYS A 1 135 ? 4.207 4.280 -19.438 1.00 83.38 135 LYS A C 1
ATOM 1110 O O . LYS A 1 135 ? 4.613 5.182 -18.697 1.00 83.38 135 LYS A O 1
ATOM 1115 N N . SER A 1 136 ? 3.404 4.503 -20.475 1.00 88.38 136 SER A N 1
ATOM 1116 C CA . SER A 1 136 ? 2.751 5.793 -20.704 1.00 88.38 136 SER A CA 1
ATOM 1117 C C . SER A 1 136 ? 1.873 6.185 -19.506 1.00 88.38 136 SER A C 1
ATOM 1119 O O . SER A 1 136 ? 1.526 5.351 -18.670 1.00 88.38 136 SER A O 1
ATOM 1121 N N . ASN A 1 137 ? 1.482 7.461 -19.412 1.00 90.31 137 ASN A N 1
ATOM 1122 C CA . ASN A 1 137 ? 0.590 7.927 -18.339 1.00 90.31 137 ASN A CA 1
ATOM 1123 C C . ASN A 1 137 ? -0.710 7.115 -18.281 1.00 90.31 137 ASN A C 1
ATOM 1125 O O . ASN A 1 137 ? -1.120 6.702 -17.203 1.00 90.31 137 ASN A O 1
ATOM 1129 N N . TYR A 1 138 ? -1.308 6.836 -19.441 1.00 91.88 138 TYR A N 1
ATOM 1130 C CA . TYR A 1 138 ? -2.536 6.052 -19.522 1.00 91.88 138 TYR A CA 1
ATOM 1131 C C . TYR A 1 138 ? -2.329 4.607 -19.045 1.00 91.88 138 TYR A C 1
ATOM 1133 O O . TYR A 1 138 ? -3.095 4.110 -18.223 1.00 91.88 138 TYR A O 1
ATOM 1141 N N . GLU A 1 139 ? -1.269 3.931 -19.500 1.00 90.50 139 GLU A N 1
ATOM 1142 C CA . GLU A 1 139 ? -0.971 2.557 -19.070 1.00 90.50 139 GLU A CA 1
ATOM 1143 C C . GLU A 1 139 ? -0.643 2.473 -17.580 1.00 90.50 139 GLU A C 1
ATOM 1145 O O . GLU A 1 139 ? -1.050 1.523 -16.908 1.00 90.50 139 GLU A O 1
ATOM 1150 N N . LEU A 1 140 ? 0.087 3.460 -17.054 1.00 90.69 140 LEU A N 1
ATOM 1151 C CA . LEU A 1 140 ? 0.411 3.525 -15.637 1.00 90.69 140 LEU A CA 1
ATOM 1152 C C . LEU A 1 140 ? -0.842 3.759 -14.797 1.00 90.69 140 LEU A C 1
ATOM 1154 O O . LEU A 1 140 ? -0.983 3.132 -13.753 1.00 90.69 140 LEU A O 1
ATOM 1158 N N . GLU A 1 141 ? -1.770 4.592 -15.263 1.00 92.25 141 GLU A N 1
ATOM 1159 C CA . GLU A 1 141 ? -3.047 4.820 -14.595 1.00 92.25 141 GLU A CA 1
ATOM 1160 C C . GLU A 1 141 ? -3.912 3.553 -14.573 1.00 92.25 141 GLU A C 1
ATOM 1162 O O . GLU A 1 141 ? -4.425 3.180 -13.519 1.00 92.25 141 GLU A O 1
ATOM 1167 N N . GLN A 1 142 ? -4.035 2.830 -15.692 1.00 91.06 142 GLN A N 1
ATOM 1168 C CA . GLN A 1 142 ? -4.766 1.555 -15.720 1.00 91.06 142 GLN A CA 1
ATOM 1169 C C . GLN A 1 142 ? -4.126 0.513 -14.793 1.00 91.06 142 GLN A C 1
ATOM 1171 O O . GLN A 1 142 ? -4.820 -0.175 -14.038 1.00 91.06 142 GLN A O 1
ATOM 1176 N N . TYR A 1 143 ? -2.794 0.429 -14.813 1.00 90.75 143 TYR A N 1
ATOM 1177 C CA . TYR A 1 143 ? -2.037 -0.459 -13.941 1.00 90.75 143 TYR A CA 1
ATOM 1178 C C . TYR A 1 143 ? -2.230 -0.101 -12.460 1.00 90.75 143 TYR A C 1
ATOM 1180 O O . TYR A 1 143 ? -2.560 -0.973 -11.652 1.00 90.75 143 TYR A O 1
ATOM 1188 N N . ALA A 1 144 ? -2.098 1.181 -12.113 1.00 92.19 144 ALA A N 1
ATOM 1189 C CA . ALA A 1 144 ? -2.329 1.688 -10.769 1.00 92.19 144 ALA A CA 1
ATOM 1190 C C . ALA A 1 144 ? -3.758 1.394 -10.311 1.00 92.19 144 ALA A C 1
ATOM 1192 O O . ALA A 1 144 ? -3.939 0.829 -9.242 1.00 92.19 144 ALA A O 1
ATOM 1193 N N . ASN A 1 145 ? -4.770 1.651 -11.143 1.00 91.19 145 ASN A N 1
ATOM 1194 C CA . ASN A 1 145 ? -6.171 1.377 -10.821 1.00 91.19 145 ASN A CA 1
ATOM 1195 C C . ASN A 1 145 ? -6.419 -0.099 -10.476 1.00 91.19 145 ASN A C 1
ATOM 1197 O O . ASN A 1 145 ? -7.094 -0.404 -9.487 1.00 91.19 145 ASN A O 1
ATOM 1201 N N . ALA A 1 146 ? -5.853 -1.022 -11.260 1.00 90.19 146 ALA A N 1
ATOM 1202 C CA . ALA A 1 146 ? -5.959 -2.453 -10.989 1.00 90.19 146 ALA A CA 1
ATOM 1203 C C . ALA A 1 146 ? -5.290 -2.833 -9.655 1.00 90.19 146 ALA A C 1
ATOM 1205 O O . ALA A 1 146 ? -5.846 -3.607 -8.868 1.00 90.19 146 ALA A O 1
ATOM 1206 N N . LYS A 1 147 ? -4.118 -2.256 -9.372 1.00 92.25 147 LYS A N 1
ATOM 1207 C CA . LYS A 1 147 ? -3.350 -2.523 -8.152 1.00 92.25 147 LYS A CA 1
ATOM 1208 C C . LYS A 1 147 ? -3.954 -1.893 -6.906 1.00 92.25 147 LYS A C 1
ATOM 1210 O O . LYS A 1 147 ? -4.012 -2.560 -5.878 1.00 92.25 147 LYS A O 1
ATOM 1215 N N . SER A 1 148 ? -4.521 -0.697 -7.011 1.00 93.56 148 SER A N 1
ATOM 1216 C CA . SER A 1 148 ? -5.263 -0.030 -5.941 1.00 93.56 148 SER A CA 1
ATOM 1217 C C . SER A 1 148 ? -6.373 -0.915 -5.388 1.00 93.56 148 SER A C 1
ATOM 1219 O O . SER A 1 148 ? -6.515 -1.046 -4.174 1.00 93.56 148 SER A O 1
ATOM 1221 N N . LYS A 1 149 ? -7.125 -1.597 -6.264 1.00 93.19 149 LYS A N 1
ATOM 1222 C CA . LYS A 1 149 ? -8.163 -2.551 -5.845 1.00 93.19 149 LYS A CA 1
ATOM 1223 C C . LYS A 1 149 ? -7.578 -3.745 -5.090 1.00 93.19 149 LYS A C 1
ATOM 1225 O O . LYS A 1 149 ? -8.132 -4.151 -4.070 1.00 93.19 149 LYS A O 1
ATOM 1230 N N . ALA A 1 150 ? -6.461 -4.292 -5.568 1.00 90.75 150 ALA A N 1
ATOM 1231 C CA . ALA A 1 150 ? -5.782 -5.403 -4.908 1.00 90.75 150 ALA A CA 1
ATOM 1232 C C . ALA A 1 150 ? -5.234 -5.003 -3.529 1.00 90.75 150 ALA A C 1
ATOM 1234 O O . ALA A 1 150 ? -5.393 -5.753 -2.569 1.00 90.75 150 ALA A O 1
ATOM 1235 N N . TYR A 1 151 ? -4.646 -3.814 -3.407 1.00 90.88 151 TYR A N 1
ATOM 1236 C CA . TYR A 1 151 ? -4.120 -3.308 -2.143 1.00 90.88 151 TYR A CA 1
ATOM 1237 C C . TYR A 1 151 ? -5.211 -2.952 -1.145 1.00 90.88 151 TYR A C 1
ATOM 1239 O O . TYR A 1 151 ? -5.089 -3.308 0.024 1.00 90.88 151 TYR A O 1
ATOM 1247 N N . TYR A 1 152 ? -6.304 -2.334 -1.595 1.00 93.38 152 TYR A N 1
ATOM 1248 C CA . TYR A 1 152 ? -7.466 -2.087 -0.745 1.00 93.38 152 TYR A CA 1
ATOM 1249 C C . TYR A 1 152 ? -8.013 -3.403 -0.175 1.00 93.38 152 TYR A C 1
ATOM 1251 O O . TYR A 1 152 ? -8.176 -3.537 1.036 1.00 93.38 152 TYR A O 1
ATOM 1259 N N . ARG A 1 153 ? -8.177 -4.423 -1.031 1.00 93.50 153 ARG A N 1
ATOM 1260 C CA . ARG A 1 153 ? -8.596 -5.764 -0.600 1.00 93.50 153 ARG A CA 1
ATOM 1261 C C . ARG A 1 153 ? -7.608 -6.391 0.384 1.00 93.50 153 ARG A C 1
ATOM 1263 O O . ARG A 1 153 ? -8.033 -6.971 1.374 1.00 93.50 153 ARG A O 1
ATOM 1270 N N . LEU A 1 154 ? -6.305 -6.246 0.147 1.00 90.75 154 LEU A N 1
ATOM 1271 C CA . LEU A 1 154 ? -5.262 -6.776 1.027 1.00 90.75 154 LEU A CA 1
ATOM 1272 C C . LEU A 1 154 ? -5.323 -6.165 2.433 1.00 90.75 154 LEU A C 1
ATOM 1274 O O . LEU A 1 154 ? -5.133 -6.883 3.414 1.00 90.75 154 LEU A O 1
ATOM 1278 N N . VAL A 1 155 ? -5.593 -4.860 2.548 1.00 92.19 155 VAL A N 1
ATOM 1279 C CA . VAL A 1 155 ? -5.797 -4.206 3.850 1.00 92.19 155 VAL A CA 1
ATOM 1280 C C . VAL A 1 155 ? -6.991 -4.831 4.567 1.00 92.19 155 VAL A C 1
ATOM 1282 O O . VAL A 1 155 ? -6.851 -5.267 5.710 1.00 92.19 155 VAL A O 1
ATOM 1285 N N . THR A 1 156 ? -8.131 -4.945 3.883 1.00 93.88 156 THR A N 1
ATOM 1286 C CA . THR A 1 156 ? -9.344 -5.569 4.425 1.00 93.88 156 THR A CA 1
ATOM 1287 C C . THR A 1 156 ? -9.086 -7.008 4.879 1.00 93.88 156 THR A C 1
ATOM 1289 O O . THR A 1 156 ? -9.373 -7.351 6.022 1.00 93.88 156 THR A O 1
ATOM 1292 N N . GLU A 1 157 ? -8.476 -7.839 4.030 1.00 90.75 157 GLU A N 1
ATOM 1293 C CA . GLU A 1 157 ? -8.111 -9.227 4.348 1.00 90.75 157 GLU A CA 1
ATOM 1294 C C . GLU A 1 157 ? -7.213 -9.307 5.591 1.00 90.75 157 GLU A C 1
ATOM 1296 O O . GLU A 1 157 ? -7.422 -10.149 6.463 1.00 90.75 157 GLU A O 1
ATOM 1301 N N . LYS A 1 158 ? -6.225 -8.412 5.719 1.00 84.56 158 LYS A N 1
ATOM 1302 C CA . LYS A 1 158 ? -5.356 -8.383 6.902 1.00 84.56 158 LYS A CA 1
ATOM 1303 C C . LYS A 1 158 ? -6.113 -8.005 8.164 1.00 84.56 158 LYS A C 1
ATOM 1305 O O . LYS A 1 158 ? -5.874 -8.628 9.194 1.00 84.56 158 LYS A O 1
ATOM 1310 N N . LEU A 1 159 ? -7.022 -7.036 8.094 1.00 86.88 159 LEU A N 1
ATOM 1311 C CA . LEU A 1 159 ? -7.868 -6.678 9.231 1.00 86.88 159 LEU A CA 1
ATOM 1312 C C . LEU A 1 159 ? -8.749 -7.855 9.662 1.00 86.88 159 LEU A C 1
ATOM 1314 O O . LEU A 1 159 ? -8.815 -8.127 10.856 1.00 86.88 159 LEU A O 1
ATOM 1318 N N . TYR A 1 160 ? -9.328 -8.613 8.723 1.00 90.62 160 TYR A N 1
ATOM 1319 C CA . TYR A 1 160 ? -10.049 -9.856 9.037 1.00 90.62 160 TYR A CA 1
ATOM 1320 C C . TYR A 1 160 ? -9.156 -10.875 9.755 1.00 90.62 160 TYR A C 1
ATOM 1322 O O . TYR A 1 160 ? -9.522 -11.357 10.824 1.00 90.62 160 TYR A O 1
ATOM 1330 N N . LEU A 1 161 ? -7.958 -11.142 9.228 1.00 78.88 161 LEU A N 1
ATOM 1331 C CA . LEU A 1 161 ? -7.014 -12.095 9.828 1.00 78.88 161 LEU A CA 1
ATOM 1332 C C . LEU A 1 161 ? -6.551 -11.681 11.232 1.00 78.88 161 LEU A C 1
ATOM 1334 O O . LEU A 1 161 ? -6.322 -12.527 12.093 1.00 78.88 161 LEU A O 1
ATOM 1338 N N . PHE A 1 162 ? -6.374 -10.382 11.483 1.00 77.38 162 PHE A N 1
ATOM 1339 C CA . PHE A 1 162 ? -6.080 -9.902 12.833 1.00 77.38 162 PHE A CA 1
ATOM 1340 C C . PHE A 1 162 ? -7.303 -10.007 13.747 1.00 77.38 162 PHE A C 1
ATOM 1342 O O . PHE A 1 162 ? -7.145 -10.327 14.924 1.00 77.38 162 PHE A O 1
ATOM 1349 N N . ASN A 1 163 ? -8.508 -9.809 13.207 1.00 85.44 163 ASN A N 1
ATOM 1350 C CA . ASN A 1 163 ? -9.752 -9.876 13.965 1.00 85.44 163 ASN A CA 1
ATOM 1351 C C . ASN A 1 163 ? -10.059 -11.286 14.471 1.00 85.44 163 ASN A C 1
ATOM 1353 O O . ASN A 1 163 ? -10.628 -11.424 15.544 1.00 85.44 163 ASN A O 1
ATOM 1357 N N . GLU A 1 164 ? -9.629 -12.335 13.768 1.00 79.88 164 GLU A N 1
ATOM 1358 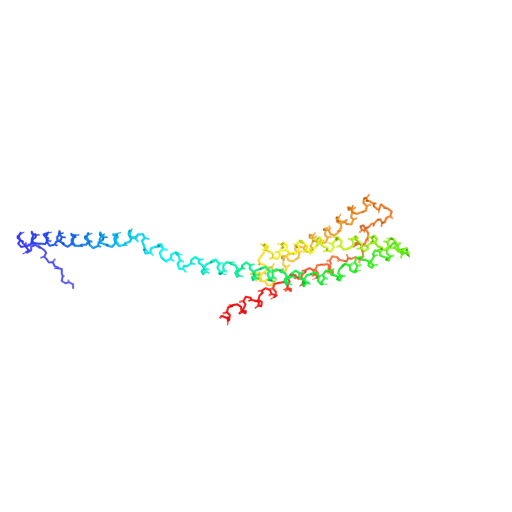C CA . GLU A 1 164 ? -9.724 -13.717 14.269 1.00 79.88 164 GLU A CA 1
ATOM 1359 C C . GLU A 1 164 ? -9.047 -13.896 15.638 1.00 79.88 164 GLU A C 1
ATOM 1361 O O . GLU A 1 164 ? -9.467 -14.726 16.441 1.00 79.88 164 GLU A O 1
ATOM 1366 N N . LYS A 1 165 ? -8.007 -13.102 15.922 1.00 78.19 165 LYS A N 1
ATOM 1367 C CA . LYS A 1 165 ? -7.268 -13.118 17.195 1.00 78.19 165 LYS A CA 1
ATOM 1368 C C . LYS A 1 165 ? -7.753 -12.061 18.187 1.00 78.19 165 LYS A C 1
ATOM 1370 O O . LYS A 1 165 ? -7.346 -12.094 19.344 1.00 78.19 165 LYS A O 1
ATOM 1375 N N . LEU A 1 166 ? -8.563 -11.114 17.721 1.00 76.56 166 LEU A N 1
ATOM 1376 C CA . LEU A 1 166 ? -9.054 -9.949 18.457 1.00 76.56 166 LEU A CA 1
ATOM 1377 C C . LEU A 1 166 ? -10.546 -9.726 18.135 1.00 76.56 166 LEU A C 1
ATOM 1379 O O . LEU A 1 166 ? -10.904 -8.668 17.614 1.00 76.56 166 LEU A O 1
ATOM 1383 N N . PRO A 1 167 ? -11.420 -10.720 18.388 1.00 74.12 167 PRO A N 1
ATOM 1384 C CA . PRO A 1 167 ? -12.788 -10.729 17.862 1.00 74.12 167 PRO A CA 1
ATOM 1385 C C . PRO A 1 167 ? -13.647 -9.572 18.381 1.00 74.12 167 PRO A C 1
ATOM 1387 O O . PRO A 1 167 ? -14.526 -9.101 17.658 1.00 74.12 167 PRO A O 1
ATOM 1390 N N . ASP A 1 168 ? -13.346 -9.072 19.581 1.00 76.94 168 ASP A N 1
ATOM 1391 C CA . ASP A 1 168 ? -14.072 -7.973 20.227 1.00 76.94 168 ASP A CA 1
ATOM 1392 C C . ASP A 1 168 ? -13.899 -6.630 19.501 1.00 76.94 168 ASP A C 1
ATOM 1394 O O . ASP A 1 168 ? -14.726 -5.732 19.644 1.00 76.94 168 ASP A O 1
ATOM 1398 N N . TYR A 1 169 ? -12.845 -6.495 18.689 1.00 70.94 169 TYR A N 1
ATOM 1399 C CA . TYR A 1 169 ? -12.504 -5.239 18.033 1.00 70.94 169 TYR A CA 1
ATOM 1400 C C . TYR A 1 169 ? -13.187 -5.051 16.683 1.00 70.94 169 TYR A C 1
ATOM 1402 O O . TYR A 1 169 ? -13.201 -3.941 16.197 1.00 70.94 169 TYR A O 1
ATOM 1410 N N . ASN A 1 170 ? -13.758 -6.070 16.038 1.00 86.50 170 ASN A N 1
ATOM 1411 C CA . ASN A 1 170 ? -14.354 -5.943 14.695 1.00 86.50 170 ASN A CA 1
ATOM 1412 C C . ASN A 1 170 ? -13.526 -5.072 13.712 1.00 86.50 170 ASN A C 1
ATOM 1414 O O . ASN A 1 170 ? -14.039 -4.171 13.042 1.00 86.50 170 ASN A O 1
ATOM 1418 N N . LEU A 1 171 ? -12.219 -5.342 13.647 1.00 82.81 171 LEU A N 1
ATOM 1419 C CA . LEU A 1 171 ? -11.219 -4.570 12.901 1.00 82.81 171 LEU A CA 1
ATOM 1420 C C . LEU A 1 171 ? -11.584 -4.262 11.435 1.00 82.81 171 LEU A C 1
ATOM 1422 O O . LEU A 1 171 ? -11.229 -3.176 10.972 1.00 82.81 171 LEU A O 1
ATOM 1426 N N . PRO A 1 172 ? -12.280 -5.137 10.676 1.00 92.62 172 PRO A N 1
ATOM 1427 C CA . PRO A 1 172 ? -12.661 -4.836 9.297 1.00 92.62 172 PRO A CA 1
ATOM 1428 C C . PRO A 1 172 ? -13.497 -3.561 9.140 1.00 92.62 172 PRO A C 1
ATOM 1430 O O . PRO A 1 172 ? -13.359 -2.886 8.123 1.00 92.62 172 PRO A O 1
ATOM 1433 N N . LYS A 1 173 ? -14.287 -3.181 10.156 1.00 93.06 173 LYS A N 1
ATOM 1434 C CA . LYS A 1 173 ? -15.116 -1.964 10.131 1.00 93.06 173 LYS A CA 1
ATOM 1435 C C . LYS A 1 173 ? -14.321 -0.662 10.025 1.00 93.06 173 LYS A C 1
ATOM 1437 O O . LYS A 1 173 ? -14.887 0.359 9.657 1.00 93.06 173 LYS A O 1
ATOM 1442 N N . ILE A 1 174 ? -13.012 -0.674 10.294 1.00 91.50 174 ILE A N 1
ATOM 1443 C CA . ILE A 1 174 ? -12.144 0.488 10.032 1.00 91.50 174 ILE A CA 1
ATOM 1444 C C . ILE A 1 174 ? -12.248 0.914 8.558 1.00 91.50 174 ILE A C 1
ATOM 1446 O O . ILE A 1 174 ? -12.210 2.105 8.251 1.00 91.50 174 ILE A O 1
ATOM 1450 N N . MET A 1 175 ? -12.411 -0.050 7.645 1.00 94.12 175 MET A N 1
ATOM 1451 C CA . MET A 1 175 ? -12.478 0.214 6.207 1.00 94.12 175 MET A CA 1
ATOM 1452 C C . MET A 1 175 ? -13.775 0.895 5.770 1.00 94.12 175 MET A C 1
ATOM 1454 O O . MET A 1 175 ? -13.773 1.530 4.720 1.00 94.12 175 MET A O 1
ATOM 1458 N N . ASP A 1 176 ? -14.837 0.854 6.579 1.00 93.50 176 ASP A N 1
ATOM 1459 C CA . ASP A 1 176 ? -16.098 1.545 6.279 1.00 93.50 176 ASP A CA 1
ATOM 1460 C C . ASP A 1 176 ? -15.911 3.077 6.249 1.00 93.50 176 ASP A C 1
ATOM 1462 O O . ASP A 1 176 ? -16.656 3.785 5.576 1.00 93.50 176 ASP A O 1
ATOM 1466 N N . ASN A 1 177 ? -14.872 3.584 6.928 1.00 92.81 177 ASN A N 1
ATOM 1467 C CA . ASN A 1 177 ? -14.527 5.009 7.011 1.00 92.81 177 ASN A CA 1
ATOM 1468 C C . ASN A 1 177 ? -13.347 5.415 6.106 1.00 92.81 177 ASN A C 1
ATOM 1470 O O . ASN A 1 177 ? -12.849 6.543 6.199 1.00 92.81 177 ASN A O 1
ATOM 1474 N N . ILE A 1 178 ? -12.864 4.503 5.256 1.00 91.56 178 ILE A N 1
ATOM 1475 C CA . ILE A 1 178 ? -11.766 4.754 4.315 1.00 91.56 178 ILE A CA 1
ATOM 1476 C C . ILE A 1 178 ? -12.269 4.455 2.909 1.00 91.56 178 ILE A C 1
ATOM 1478 O O . ILE A 1 178 ? -12.475 3.296 2.537 1.00 91.56 178 ILE A O 1
ATOM 1482 N N . SER A 1 179 ? -12.446 5.502 2.103 1.00 92.81 179 SER A N 1
ATOM 1483 C CA . SER A 1 179 ? -13.011 5.334 0.768 1.00 92.81 179 SER A CA 1
ATOM 1484 C C . SER A 1 179 ? -12.027 4.643 -0.177 1.00 92.81 179 SER A C 1
ATOM 1486 O O . SER A 1 179 ? -10.804 4.814 -0.105 1.00 92.81 179 SER A O 1
ATOM 1488 N N . PHE A 1 180 ? -12.571 3.868 -1.116 1.00 92.56 180 PHE A N 1
ATOM 1489 C CA . PHE A 1 180 ? -11.755 3.275 -2.169 1.00 92.56 180 PHE A CA 1
ATOM 1490 C C . PHE A 1 180 ? -11.098 4.346 -3.051 1.00 92.56 180 PHE A C 1
ATOM 1492 O O . PHE A 1 180 ? -9.963 4.155 -3.477 1.00 92.56 180 PHE A O 1
ATOM 1499 N N . ASP A 1 181 ? -11.762 5.479 -3.288 1.00 93.31 181 ASP A N 1
ATOM 1500 C CA . ASP A 1 181 ? -11.227 6.557 -4.124 1.00 93.31 181 ASP A CA 1
ATOM 1501 C C . ASP A 1 181 ? -10.005 7.240 -3.496 1.00 93.31 181 AS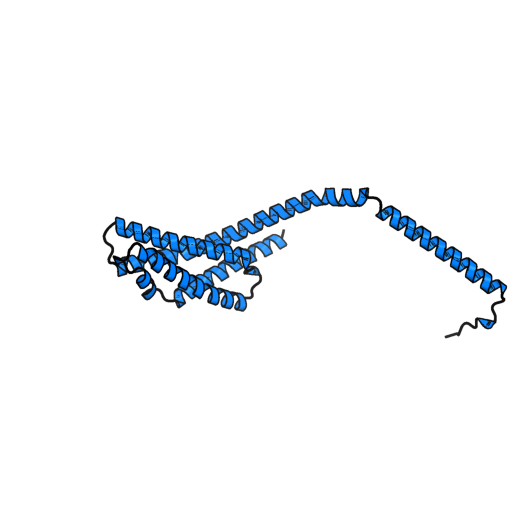P A C 1
ATOM 1503 O O . ASP A 1 181 ? -9.031 7.518 -4.198 1.00 93.31 181 ASP A O 1
ATOM 1507 N N . GLU A 1 182 ? -9.992 7.441 -2.174 1.00 89.56 182 GLU A N 1
ATOM 1508 C CA . GLU A 1 182 ? -8.809 7.937 -1.455 1.00 89.56 182 GLU A CA 1
ATOM 1509 C C . GLU A 1 182 ? -7.637 6.958 -1.565 1.00 89.56 182 GLU A C 1
ATOM 1511 O O . GLU A 1 182 ? -6.513 7.358 -1.879 1.00 89.56 182 GLU A O 1
ATOM 1516 N N . ALA A 1 183 ? -7.899 5.664 -1.355 1.00 88.00 183 ALA A N 1
ATOM 1517 C CA . ALA A 1 183 ? -6.879 4.631 -1.502 1.00 88.00 183 ALA A CA 1
ATOM 1518 C C . ALA A 1 183 ? -6.363 4.559 -2.946 1.00 88.00 183 ALA A C 1
ATOM 1520 O O . ALA A 1 183 ? -5.157 4.479 -3.177 1.00 88.00 183 ALA A O 1
ATOM 1521 N N . LYS A 1 184 ? -7.269 4.638 -3.925 1.00 93.56 184 LYS A N 1
ATOM 1522 C CA . LYS A 1 184 ? -6.944 4.654 -5.349 1.00 93.56 184 LYS A CA 1
ATOM 1523 C C . LYS A 1 184 ? -6.030 5.820 -5.687 1.00 93.56 184 LYS A C 1
ATOM 1525 O O . LYS A 1 184 ? -5.004 5.591 -6.318 1.00 93.56 184 LYS A O 1
ATOM 1530 N N . LYS A 1 185 ? -6.365 7.029 -5.232 1.00 93.69 185 LYS A N 1
ATOM 1531 C CA . LYS A 1 185 ? -5.534 8.218 -5.425 1.00 93.69 185 LYS A CA 1
ATOM 1532 C C . LYS A 1 185 ? -4.133 8.018 -4.848 1.00 93.69 185 LYS A C 1
ATOM 1534 O O . LYS A 1 185 ? -3.161 8.180 -5.574 1.00 93.69 185 LYS A O 1
ATOM 1539 N N . LEU A 1 186 ? -4.031 7.578 -3.592 1.00 91.50 186 LEU A N 1
ATOM 1540 C CA . LEU A 1 186 ? -2.744 7.328 -2.938 1.00 91.50 186 LEU A CA 1
ATOM 1541 C C . LEU A 1 186 ? -1.858 6.362 -3.734 1.00 91.50 186 LEU A C 1
ATOM 1543 O O . LEU A 1 186 ? -0.682 6.640 -3.957 1.00 91.50 186 LEU A O 1
ATOM 1547 N N . PHE A 1 187 ? -2.395 5.208 -4.130 1.00 92.19 187 PHE A N 1
ATOM 1548 C CA . PHE A 1 187 ? -1.607 4.208 -4.846 1.00 92.19 187 PHE A CA 1
ATOM 1549 C C . PHE A 1 187 ? -1.237 4.676 -6.252 1.00 92.19 187 PHE A C 1
ATOM 1551 O O . PHE A 1 187 ? -0.111 4.433 -6.682 1.00 92.19 187 PHE A O 1
ATOM 1558 N N . THR A 1 188 ? -2.124 5.399 -6.939 1.00 93.12 188 THR A N 1
ATOM 1559 C CA . THR A 1 188 ? -1.784 6.074 -8.195 1.00 93.12 188 THR A CA 1
ATOM 1560 C C . THR A 1 188 ? -0.615 7.035 -7.995 1.00 93.12 188 THR A C 1
ATOM 1562 O O . THR A 1 188 ? 0.393 6.898 -8.686 1.00 93.12 188 THR A O 1
ATOM 1565 N N . ASP A 1 189 ? -0.675 7.918 -6.999 1.00 92.44 189 ASP A N 1
ATOM 1566 C CA . ASP A 1 189 ? 0.397 8.877 -6.714 1.00 92.44 189 ASP A CA 1
ATOM 1567 C C . ASP A 1 189 ? 1.730 8.166 -6.403 1.00 92.44 189 ASP A C 1
ATOM 1569 O O . ASP A 1 189 ? 2.791 8.605 -6.854 1.00 92.44 189 ASP A O 1
ATOM 1573 N N . ILE A 1 190 ? 1.691 7.030 -5.694 1.00 92.12 190 ILE A N 1
ATOM 1574 C CA . ILE A 1 190 ? 2.866 6.181 -5.437 1.00 92.12 190 ILE A CA 1
ATOM 1575 C C . ILE A 1 190 ? 3.464 5.640 -6.744 1.00 92.12 190 ILE A C 1
ATOM 1577 O O . ILE A 1 190 ? 4.682 5.692 -6.923 1.00 92.12 190 ILE A O 1
ATOM 1581 N N . TYR A 1 191 ? 2.646 5.121 -7.664 1.00 92.12 191 TYR A N 1
ATOM 1582 C CA . TYR A 1 191 ? 3.146 4.580 -8.933 1.00 92.12 191 TYR A CA 1
ATOM 1583 C C . TYR A 1 191 ? 3.714 5.662 -9.849 1.00 92.12 191 TYR A C 1
ATOM 1585 O O . TYR A 1 191 ? 4.764 5.442 -10.454 1.00 92.12 191 TYR A O 1
ATOM 1593 N N . PHE A 1 192 ? 3.059 6.821 -9.933 1.00 91.88 192 PHE A N 1
ATOM 1594 C CA . PHE A 1 192 ? 3.555 7.954 -10.715 1.00 91.88 192 PHE A CA 1
ATOM 1595 C C . PHE A 1 192 ? 4.864 8.497 -10.133 1.00 91.88 192 PHE A C 1
ATOM 1597 O O . PHE A 1 192 ? 5.846 8.595 -10.864 1.00 91.88 192 PHE A O 1
ATOM 1604 N N . SER A 1 193 ? 4.935 8.701 -8.814 1.00 89.00 193 SER A N 1
ATOM 1605 C CA . SER A 1 193 ? 6.175 9.125 -8.145 1.00 89.00 193 SER A CA 1
ATOM 1606 C C . SER A 1 193 ? 7.301 8.108 -8.339 1.00 89.00 193 SER A C 1
ATOM 1608 O O . SER A 1 193 ? 8.433 8.472 -8.649 1.00 89.00 193 SER A O 1
ATOM 1610 N N . GLY A 1 194 ? 6.992 6.814 -8.200 1.00 87.38 194 GLY A N 1
ATOM 1611 C CA . GLY A 1 194 ? 7.950 5.740 -8.437 1.00 87.38 194 GLY A CA 1
ATOM 1612 C C . GLY A 1 194 ? 8.484 5.762 -9.868 1.00 87.38 194 GLY A C 1
ATOM 1613 O O . GLY A 1 194 ? 9.694 5.655 -10.073 1.00 87.38 194 GLY A O 1
ATOM 1614 N N . ARG A 1 195 ? 7.613 5.941 -10.867 1.00 87.25 195 ARG A N 1
ATOM 1615 C CA . ARG A 1 195 ? 8.037 6.042 -12.267 1.00 87.25 195 ARG A CA 1
ATOM 1616 C C . ARG A 1 195 ? 8.944 7.248 -12.475 1.00 87.25 195 ARG A C 1
ATOM 1618 O O . ARG A 1 195 ? 9.993 7.090 -13.092 1.00 87.25 195 ARG A O 1
ATOM 1625 N N . ASP A 1 196 ? 8.556 8.408 -11.960 1.00 86.00 196 ASP A N 1
ATOM 1626 C CA . ASP A 1 196 ? 9.289 9.650 -12.174 1.00 86.00 196 ASP A CA 1
ATOM 1627 C C . ASP A 1 196 ? 10.709 9.548 -11.601 1.00 86.00 196 ASP A C 1
ATOM 1629 O O . ASP A 1 196 ? 11.653 9.819 -12.331 1.00 86.00 196 ASP A O 1
ATOM 1633 N N . ILE A 1 197 ? 10.878 9.010 -10.384 1.00 82.25 197 ILE A N 1
ATOM 1634 C CA . ILE A 1 197 ? 12.195 8.759 -9.754 1.00 82.25 197 ILE A CA 1
ATOM 1635 C C . ILE A 1 197 ? 13.098 7.880 -10.626 1.00 82.25 197 ILE A C 1
ATOM 1637 O O . ILE A 1 197 ? 14.301 8.123 -10.734 1.00 82.25 197 ILE A O 1
ATOM 1641 N N . ALA A 1 198 ? 12.534 6.840 -11.238 1.00 75.38 198 ALA A N 1
ATOM 1642 C CA . ALA A 1 198 ? 13.308 5.966 -12.106 1.00 75.38 198 ALA A CA 1
ATOM 1643 C C . ALA A 1 198 ? 13.569 6.575 -13.491 1.00 75.38 198 ALA A C 1
ATOM 1645 O O . ALA A 1 198 ? 14.622 6.328 -14.074 1.00 75.38 198 ALA A O 1
ATOM 1646 N N . GLY A 1 199 ? 12.660 7.414 -13.991 1.00 67.56 199 GLY A N 1
ATOM 1647 C CA . GLY A 1 199 ? 12.829 8.153 -15.237 1.00 67.56 199 GLY A CA 1
ATOM 1648 C C . GLY A 1 199 ? 13.894 9.253 -15.162 1.00 67.56 199 GLY A C 1
ATOM 1649 O O . GLY A 1 199 ? 14.598 9.465 -16.148 1.00 67.56 199 GLY A O 1
ATOM 1650 N N . THR A 1 200 ? 14.054 9.940 -14.022 1.00 64.56 200 THR A N 1
ATOM 1651 C CA . THR A 1 200 ? 15.101 10.970 -13.853 1.00 64.56 200 THR A CA 1
ATOM 1652 C C . THR A 1 200 ? 16.501 10.368 -13.876 1.00 64.56 200 THR A C 1
ATOM 1654 O O . THR A 1 200 ? 17.361 10.869 -14.594 1.00 64.56 200 THR A O 1
ATOM 1657 N N . LYS A 1 201 ? 16.724 9.251 -13.176 1.00 59.44 201 LYS A N 1
ATOM 1658 C CA . LYS A 1 201 ? 18.044 8.600 -13.126 1.00 59.44 201 LYS A CA 1
ATOM 1659 C C . LYS A 1 201 ? 18.495 8.000 -14.462 1.00 59.44 201 LYS A C 1
ATOM 1661 O O . LYS A 1 201 ? 19.687 8.003 -14.739 1.00 59.44 201 LYS A O 1
ATOM 1666 N N . ILE A 1 202 ? 17.575 7.514 -15.302 1.00 58.12 202 ILE A N 1
ATOM 1667 C CA . ILE A 1 202 ? 17.934 7.027 -16.650 1.00 58.12 202 ILE A CA 1
ATOM 1668 C C . ILE A 1 202 ? 18.475 8.176 -17.507 1.00 58.12 202 ILE A C 1
ATOM 1670 O O . ILE A 1 202 ? 19.497 8.018 -18.163 1.00 58.12 202 ILE A O 1
ATOM 1674 N N . LYS A 1 203 ? 17.849 9.357 -17.436 1.00 55.94 203 LYS A N 1
ATOM 1675 C CA . LYS A 1 203 ? 18.313 10.546 -18.168 1.00 55.94 203 LYS A CA 1
ATOM 1676 C C . LYS A 1 203 ? 19.666 11.055 -17.667 1.00 55.94 203 LYS A C 1
ATOM 1678 O O . LYS A 1 203 ? 20.466 11.537 -18.461 1.00 55.94 203 LYS A O 1
ATOM 1683 N N . GLU A 1 204 ? 19.926 10.944 -16.366 1.00 55.06 204 GLU A N 1
ATOM 1684 C CA . GLU A 1 204 ? 21.220 11.300 -15.769 1.00 55.06 204 GLU A CA 1
ATOM 1685 C C . GLU A 1 204 ? 22.329 10.311 -16.166 1.00 55.06 204 GLU A C 1
ATOM 1687 O O . GLU A 1 204 ? 23.437 10.744 -16.464 1.00 55.06 204 GLU A O 1
ATOM 1692 N N . GLY A 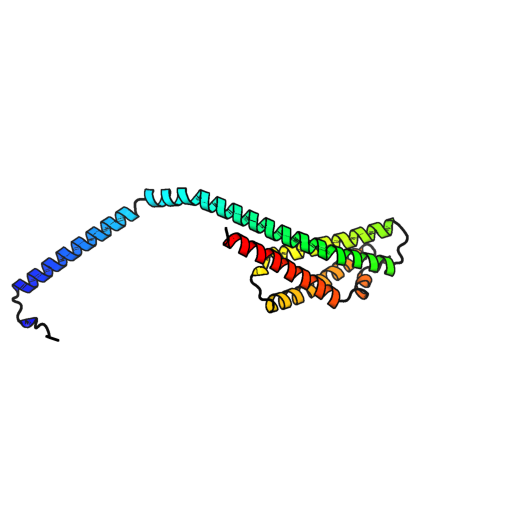1 205 ? 22.025 9.010 -16.247 1.00 53.31 205 GLY A N 1
ATOM 1693 C CA . GLY A 1 205 ? 22.968 7.976 -16.695 1.00 53.31 205 GLY A CA 1
ATOM 1694 C C . GLY A 1 205 ? 23.273 7.996 -18.199 1.00 53.31 205 GLY A C 1
ATOM 1695 O O . GLY A 1 205 ? 24.364 7.612 -18.595 1.00 53.31 205 GLY A O 1
ATOM 1696 N N . GLU A 1 206 ? 22.350 8.474 -19.040 1.00 48.81 206 GLU A N 1
ATOM 1697 C CA . GLU A 1 206 ? 22.591 8.693 -20.481 1.00 48.81 206 GLU A CA 1
ATOM 1698 C C . GLU A 1 206 ? 23.403 9.970 -20.776 1.00 48.81 206 GLU A C 1
ATOM 1700 O O . GLU A 1 206 ? 23.873 10.157 -21.897 1.00 48.81 206 GLU A O 1
ATOM 1705 N N . SER A 1 207 ? 23.558 10.854 -19.784 1.00 46.12 207 SER A N 1
ATOM 1706 C CA . SER A 1 207 ? 24.264 12.139 -19.907 1.00 46.12 207 SER A CA 1
ATOM 1707 C C . SER A 1 207 ? 25.702 12.113 -19.359 1.00 46.12 207 SER A C 1
ATOM 1709 O O . SER A 1 207 ? 26.354 13.160 -19.352 1.00 46.12 207 SER A O 1
ATOM 1711 N N . ALA A 1 208 ? 26.177 10.957 -18.879 1.00 43.09 208 ALA A N 1
ATOM 1712 C CA . ALA A 1 208 ? 27.505 10.734 -18.293 1.00 43.09 208 ALA A CA 1
ATOM 1713 C C . ALA A 1 208 ? 28.373 9.840 -19.191 1.00 43.09 208 ALA A C 1
ATOM 1715 O O . ALA A 1 208 ? 29.598 10.096 -19.248 1.00 43.09 208 ALA A O 1
#

pLDDT: mean 75.56, std 16.05, range [36.84, 94.12]

Sequence (208 aa):
MEKFDFSSIPTIGWISFIILGILFSAVIILAIVLICNVLKNKNIKSKFIELNEPIREEIKERYIAEGKDLIDNQSQVAKLMLKGARIRLFEEGMKLFNIKDEKDRTILEMITYRISDRLNYELKNDFTRNHIVNKSNYELEQYANAKSKAYYRLVTEKLYLFNEKLPDYNLPKIMDNISFDEAKKLFTDIYFSGRDIAGTKIKEGESA

Foldseek 3Di:
DDDPDPPPQPPVNVVVVVVVVVVVVVVVVVVVVVVVVVVPPVVVVVVVCVVCVVVVVVVVVCCVVVLVVLLVVLLVVLLVLLVVVLVLLLVLLCVVQVDPDPVVSVVSNVLSVVLSVVLSVVVSVCLNPVPLLPDDLVRLLVVLQVVLVVSLVSSLVSQVVVCVVVVVSSSSCSCVPPDSVNSSVSSSVSSVVSNVSNNVVVVVVVVD